Prote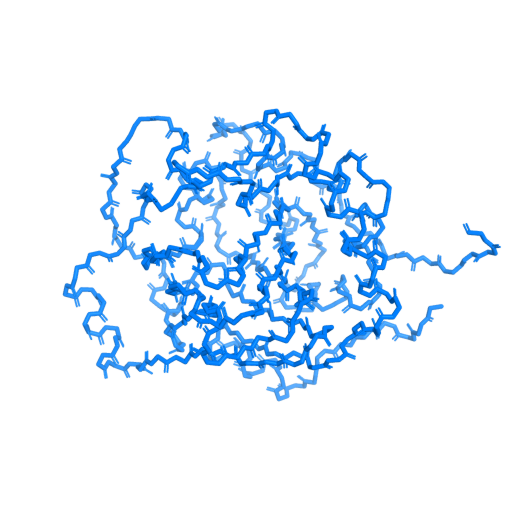in 7E01 (pdb70)

Foldseek 3Di:
DPDQDEDDPVQLVQCVQFQKGKDAQLDDLVRLVVVVVVVVVCLVPQPPQFDWAVGDTFKGFQVLVPDVVNVQVCQASSHQVHLCVNLVAQKDFFMKMKGKAAAQGDAKAFKDFQVVCCCQAAAQPAQSKKKKKAWSFWFDPAAWFKKWFTNQCVVPADDFAADDDACPQCPYVVHGTHDDPPVVVVSCVVGNMDGDTHGHGMIMMGTSGIIIIIHHHNGNGMTMIIMTMMHHLVRQGDRVSHRDDCRGGNDPSPGHHHDDDDPD

Secondary structure (DSSP, 8-state):
--S-----HHHHHHHHHHSEEEESSSS-HHHHHHHHHHHHHHHHH-GGGEEE---SEEEEE-GGGT-HHHHHHTT-TTTHHHHHHHHTS-EEEEEEEEE---TT----EEEE-HHHHHHHHH---S--EEEEEEESS-B-TTB---EE-TTTTTT-S---EE--SSSGGGSSSS-SEE--HHHHHHHHHHH--B---B-TT-EEEEETT--EEE--B-SSS---EEEEEEEESTT---GGG--S-TTTS----PPP--------

Organism: NCBI:txid1366593

Sequence (264 aa):
MEPHDTLSPAQVDEYRKNGFLVQEHVFDEEEIELLRRAEAAQEFASGGERVTVETGIVRGVHGCHLYSEVFGRLVRSPRLLPIARQLLRDDVYVHQFKINAKRAFKGEVWEWHQDDYTFWHHEDGMPAPRALSAAIFLDEVTEFNGPLTFVPGGHGSGMIDADVKGEGWANTLTASLKYSLDVETMRGLIERNGMVAPKGPRGSVLWFDANIPHSSVPNISPFDRGLVLITYNSVENKTDVTRGTRPEWLAARDFTPLTALQATSF

Solvent-accessible surface area: 11818 Å² total

Nearest PDB structures (foldseek):
  7e01-assembly1_A-2  TM=1.004E+00  e=7.621E-62  uncultured bacterium esnapd13
  8h81-assembly1_A  TM=1.002E+00  e=2.077E-60  uncultured bacterium esnapd13
  7e08-assembly1_A-2  TM=1.002E+00  e=3.575E-58  uncultured bacterium esnapd13
  8h7y-assembly1_A  TM=9.998E-01  e=2.955E-58  uncultured bacterium esnapd13
  7e09-assembly1_A-2  TM=1.001E+00  e=3.524E-57  uncultured bacterium esnapd13

Structure (mmCIF, N/CA/C/O backbone):
data_7E01
#
_entry.id   7E01
#
_cell.length_a   75.367
_cell.length_b   75.367
_cell.length_c   144.753
_cell.angle_alpha   90.000
_cell.angle_beta   90.000
_cell.angle_gamma   90.000
#
_symmetry.space_group_name_H-M   'P 41 2 2'
#
loop_
_entity.id
_entity.type
_entity.pdbx_description
1 polymer 'Phytanoyl-CoA dioxygenase'
2 non-polymer PROLINE
3 non-polymer 'OXYGEN ATOM'
4 water water
#
loop_
_atom_site.group_PDB
_atom_site.id
_atom_site.type_symbol
_atom_site.label_atom_id
_atom_site.label_alt_id
_atom_site.label_comp_id
_atom_site.label_asym_id
_atom_site.label_entity_id
_atom_site.label_seq_id
_atom_site.pdbx_PDB_ins_code
_atom_site.Cartn_x
_atom_site.Cartn_y
_atom_site.Cartn_z
_atom_site.occupancy
_atom_site.B_iso_or_equiv
_atom_site.auth_seq_id
_atom_site.auth_comp_id
_atom_site.auth_asym_id
_atom_site.auth_atom_id
_atom_site.pdbx_PDB_model_num
ATOM 1 N N . MET A 1 1 ? -1.036 -9.499 -3.404 1.00 88.83 1 MET A N 1
ATOM 2 C CA . MET A 1 1 ? -2.415 -9.209 -3.907 1.00 89.82 1 MET A CA 1
ATOM 3 C C . MET A 1 1 ? -3.000 -10.539 -4.404 1.00 97.58 1 MET A C 1
ATOM 4 O O . MET A 1 1 ? -2.285 -11.334 -5.021 1.00 99.76 1 MET A O 1
ATOM 9 N N . GLU A 1 2 ? -4.279 -10.798 -4.094 1.00 103.78 2 GLU A N 1
ATOM 10 C CA . GLU A 1 2 ? -4.978 -12.047 -4.512 1.00 90.74 2 GLU A CA 1
ATOM 11 C C . GLU A 1 2 ? -5.058 -12.130 -6.073 1.00 79.11 2 GLU A C 1
ATOM 12 O O . GLU A 1 2 ? -5.151 -11.047 -6.745 1.00 88.44 2 GLU A O 1
ATOM 18 N N . PRO A 1 3 ? -5.022 -13.378 -6.656 1.00 49.81 3 PRO A N 1
ATOM 19 C CA . PRO A 1 3 ? -5.137 -13.432 -8.106 1.00 41.35 3 PRO A CA 1
ATOM 20 C C . PRO A 1 3 ? -6.304 -12.519 -8.489 1.00 51.57 3 PRO A C 1
ATOM 21 O O . PRO A 1 3 ? -7.370 -12.574 -7.811 1.00 46.91 3 PRO A O 1
ATOM 25 N N . HIS A 1 4 ? -6.070 -11.597 -9.454 1.00 36.90 4 HIS A N 1
ATOM 26 C CA . HIS A 1 4 ? -7.110 -10.660 -9.905 1.00 35.88 4 HIS A CA 1
ATOM 27 C C . HIS A 1 4 ? -8.415 -11.254 -9.893 1.00 30.71 4 HIS A C 1
ATOM 28 O O . HIS A 1 4 ? -8.631 -12.405 -10.324 1.00 32.07 4 HIS A O 1
ATOM 35 N N . ASP A 1 5 ? -9.377 -10.436 -9.379 1.00 37.17 5 ASP A N 1
ATOM 36 C CA . ASP A 1 5 ? -10.776 -10.915 -9.232 1.00 40.69 5 ASP A CA 1
ATOM 37 C C . ASP A 1 5 ? -11.489 -10.888 -10.583 1.00 36.59 5 ASP A C 1
ATOM 38 O O . ASP A 1 5 ? -11.092 -10.012 -11.333 1.00 33.60 5 ASP A O 1
ATOM 43 N N . THR A 1 6 ? -12.391 -11.803 -10.995 1.00 31.08 6 THR A N 1
ATOM 44 C CA . THR A 1 6 ? -13.300 -11.469 -12.120 1.00 27.47 6 THR A CA 1
ATOM 45 C C . THR A 1 6 ? -14.696 -11.950 -11.849 1.00 28.10 6 THR A C 1
ATOM 46 O O . THR A 1 6 ? -14.884 -12.718 -10.877 1.00 36.52 6 THR A O 1
ATOM 50 N N . LEU A 1 7 ? -15.617 -11.508 -12.667 1.00 30.02 7 LEU A N 1
ATOM 51 C CA . LEU A 1 7 ? -17.065 -11.832 -12.455 1.00 29.66 7 LEU A CA 1
ATOM 52 C C . LEU A 1 7 ? -17.304 -13.171 -13.124 1.00 34.92 7 LEU A C 1
ATOM 53 O O . LEU A 1 7 ? -16.705 -13.507 -14.151 1.00 31.00 7 LEU A O 1
ATOM 58 N N . SER A 1 8 ? -18.136 -14.019 -12.498 1.00 33.96 8 SER A N 1
ATOM 59 C CA . SER A 1 8 ? -18.499 -15.232 -13.162 1.00 38.60 8 SER A CA 1
ATOM 60 C C . SER A 1 8 ? -19.324 -14.971 -14.412 1.00 33.61 8 SER A C 1
ATOM 61 O O . SER A 1 8 ? -19.909 -13.904 -14.628 1.00 36.87 8 SER A O 1
ATOM 64 N N . PRO A 1 9 ? -19.454 -15.973 -15.280 1.00 36.80 9 PRO A N 1
ATOM 65 C CA . PRO A 1 9 ? -20.322 -15.715 -16.424 1.00 32.63 9 PRO A CA 1
ATOM 66 C C . PRO A 1 9 ? -21.787 -15.394 -16.066 1.00 32.92 9 PRO A C 1
ATOM 67 O O . PRO A 1 9 ? -22.405 -14.663 -16.775 1.00 32.17 9 PRO A O 1
ATOM 71 N N . ALA A 1 10 ? -22.321 -15.964 -14.979 1.00 41.69 10 ALA A N 1
ATOM 72 C CA . ALA A 1 10 ? -23.705 -15.592 -14.508 1.00 43.45 10 ALA A CA 1
ATOM 73 C C . ALA A 1 10 ? -23.746 -14.134 -14.107 1.00 41.64 10 ALA A C 1
ATOM 74 O O . ALA A 1 10 ? -24.656 -13.392 -14.490 1.00 38.65 10 ALA A O 1
ATOM 76 N N . GLN A 1 11 ? -22.725 -13.730 -13.341 1.00 39.86 11 GLN A N 1
ATOM 77 C CA . GLN A 1 11 ? -22.628 -12.300 -12.914 1.00 37.23 11 GLN A CA 1
ATOM 78 C C . GLN A 1 11 ? -22.563 -11.356 -14.121 1.00 26.62 11 GLN A C 1
ATOM 79 O O . GLN A 1 11 ? -23.177 -10.259 -14.199 1.00 28.52 11 GLN A O 1
ATOM 85 N N . VAL A 1 12 ? -21.744 -11.719 -15.110 1.00 30.90 12 VAL A N 1
ATOM 86 C CA . VAL A 1 12 ? -21.726 -10.885 -16.297 1.00 28.09 12 VAL A CA 1
ATOM 87 C C . VAL A 1 12 ? -23.088 -10.716 -17.004 1.00 28.37 12 VAL A C 1
ATOM 88 O O . VAL A 1 12 ? -23.476 -9.635 -17.471 1.00 29.85 12 VAL A O 1
ATOM 92 N N . ASP A 1 13 ? -23.727 -11.847 -17.203 1.00 36.04 13 ASP A N 1
ATOM 93 C CA . ASP A 1 13 ? -25.032 -11.893 -17.881 1.00 38.37 13 ASP A CA 1
ATOM 94 C C . ASP A 1 13 ? -26.008 -11.051 -17.085 1.00 30.73 13 ASP A C 1
ATOM 95 O O . ASP A 1 13 ? -26.630 -10.164 -17.629 1.00 33.92 13 ASP A O 1
ATOM 100 N N . GLU A 1 14 ? -25.997 -11.258 -15.769 1.00 34.99 14 GLU A N 1
ATOM 101 C CA . GLU A 1 14 ? -26.835 -10.425 -14.914 1.00 33.90 14 GLU A CA 1
ATOM 102 C C . GLU A 1 14 ? -26.545 -8.988 -15.065 1.00 34.98 14 GLU A C 1
ATOM 103 O O . GLU A 1 14 ? -27.444 -8.192 -15.270 1.00 33.43 14 GLU A O 1
ATOM 109 N N . TYR A 1 15 ? -25.220 -8.575 -15.007 1.00 28.03 15 TYR A N 1
ATOM 110 C CA . TYR A 1 15 ? -24.940 -7.216 -15.271 1.00 25.23 15 TYR A CA 1
ATOM 111 C C . TYR A 1 15 ? -25.414 -6.693 -16.584 1.00 27.69 15 TYR A C 1
ATOM 112 O O . TYR A 1 15 ? -25.805 -5.532 -16.753 1.00 28.71 15 TYR A O 1
ATOM 121 N N . ARG A 1 16 ? -25.211 -7.496 -17.655 1.00 34.17 16 ARG A N 1
ATOM 122 C CA . ARG A 1 16 ? -25.582 -6.949 -18.960 1.00 29.22 16 ARG A CA 1
ATOM 123 C C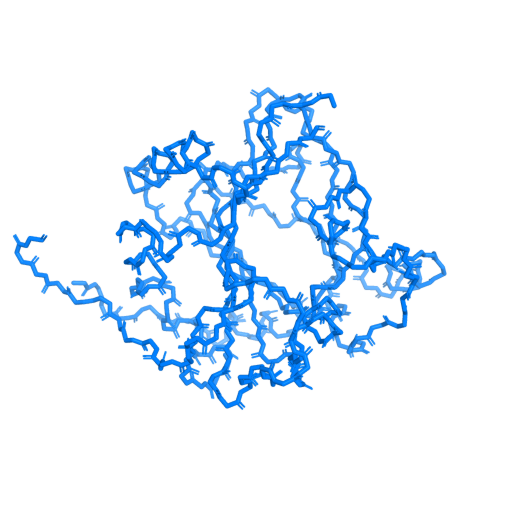 . ARG A 1 16 ? -27.150 -6.846 -19.188 1.00 26.43 16 ARG A C 1
ATOM 124 O O . ARG A 1 16 ? -27.609 -5.852 -19.759 1.00 30.68 16 ARG A O 1
ATOM 132 N N . LYS A 1 17 ? -27.808 -7.846 -18.678 1.00 31.63 17 LYS A N 1
ATOM 133 C CA . LYS A 1 17 ? -29.345 -7.923 -18.718 1.00 35.54 17 LYS A CA 1
ATOM 134 C C . LYS A 1 17 ? -29.917 -6.796 -17.897 1.00 32.16 17 LYS A C 1
ATOM 135 O O . LYS A 1 17 ? -30.521 -5.851 -18.431 1.00 36.46 17 LYS A O 1
ATOM 141 N N . ASN A 1 18 ? -29.538 -6.762 -16.620 1.00 28.83 18 ASN A N 1
ATOM 142 C CA . ASN A 1 18 ? -30.072 -5.693 -15.726 1.00 31.69 18 ASN A CA 1
ATOM 143 C C . ASN A 1 18 ? -29.502 -4.364 -15.794 1.00 30.99 18 ASN A C 1
ATOM 144 O O . ASN A 1 18 ? -30.171 -3.403 -15.523 1.00 29.91 18 ASN A O 1
ATOM 149 N N . GLY A 1 19 ? -28.148 -4.246 -16.023 1.00 26.29 19 GLY A N 1
ATOM 150 C CA . GLY A 1 19 ? -27.544 -2.952 -16.061 1.00 25.93 19 GLY A CA 1
ATOM 151 C C . GLY A 1 19 ? -26.767 -2.609 -14.708 1.00 20.25 19 GLY A C 1
ATOM 152 O O . GLY A 1 19 ? -26.303 -1.464 -14.621 1.00 24.24 19 GLY A O 1
ATOM 153 N N . PHE A 1 20 ? -26.772 -3.538 -13.769 1.00 27.92 20 PHE A N 1
ATOM 154 C CA . PHE A 1 20 ? -26.202 -3.389 -12.418 1.00 24.82 20 PHE A CA 1
ATOM 155 C C . PHE A 1 20 ? -26.001 -4.677 -11.774 1.00 27.23 20 PHE A C 1
ATOM 156 O O . PHE A 1 20 ? -26.581 -5.751 -12.149 1.00 25.23 20 PHE A O 1
ATOM 164 N N . LEU A 1 21 ? -25.092 -4.750 -10.796 1.00 19.64 21 LEU A N 1
ATOM 165 C CA . LEU A 1 21 ? -24.824 -5.959 -10.180 1.00 25.67 21 LEU A CA 1
ATOM 166 C C . LEU A 1 21 ? -24.162 -5.570 -8.854 1.00 27.99 21 LEU A C 1
ATOM 167 O O . LEU A 1 21 ? -23.320 -4.713 -8.871 1.00 27.49 21 LEU A O 1
ATOM 172 N N . VAL A 1 22 ? -24.520 -6.253 -7.789 1.00 24.95 22 VAL A N 1
ATOM 173 C CA . VAL A 1 22 ? -23.827 -6.141 -6.512 1.00 24.09 22 VAL A CA 1
ATOM 174 C C . VAL A 1 22 ? -22.960 -7.228 -6.209 1.00 25.37 22 VAL A C 1
ATOM 175 O O . VAL A 1 22 ? -23.297 -8.450 -6.293 1.00 26.12 22 VAL A O 1
ATOM 179 N N . GLN A 1 23 ? -21.682 -6.912 -5.812 1.00 24.55 23 GLN A N 1
ATOM 180 C CA . GLN A 1 23 ? -20.831 -7.860 -5.154 1.00 25.93 23 GLN A CA 1
ATOM 181 C C . GLN A 1 23 ? -20.765 -7.554 -3.705 1.00 25.99 23 GLN A C 1
ATOM 182 O O . GLN A 1 23 ? -20.376 -6.462 -3.364 1.00 22.75 23 GLN A O 1
ATOM 188 N N . GLU A 1 24 ? -21.149 -8.473 -2.826 1.00 26.66 24 GLU A N 1
ATOM 189 C CA . GLU A 1 24 ? -21.113 -8.218 -1.397 1.00 27.28 24 GLU A CA 1
ATOM 190 C C . GLU A 1 24 ? -19.716 -8.390 -0.817 1.00 22.88 24 GLU A C 1
ATOM 191 O O . GLU A 1 24 ? -18.985 -9.241 -1.282 1.00 29.66 24 GLU A O 1
ATOM 197 N N . HIS A 1 25 ? -19.421 -7.564 0.157 1.00 27.18 25 HIS A N 1
ATOM 198 C CA . HIS A 1 25 ? -18.276 -7.762 1.067 1.00 27.87 25 HIS A CA 1
ATOM 199 C C . HIS A 1 25 ? -16.913 -7.830 0.301 1.00 27.07 25 HIS A C 1
ATOM 200 O O . HIS A 1 25 ? -16.080 -8.686 0.576 1.00 27.84 25 HIS A O 1
ATOM 207 N N . VAL A 1 26 ? -16.780 -6.985 -0.706 1.00 24.10 26 VAL A N 1
ATOM 208 C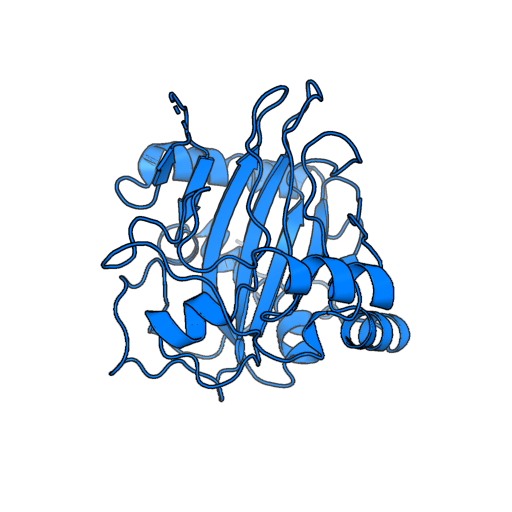 CA . VAL A 1 26 ? -15.512 -6.831 -1.444 1.00 20.99 26 VAL A CA 1
ATOM 209 C C . VAL A 1 26 ? -14.409 -6.297 -0.519 1.00 20.30 26 VAL A C 1
ATOM 210 O O . VAL A 1 26 ? -13.244 -6.851 -0.574 1.00 22.98 26 VAL A O 1
ATOM 214 N N . PHE A 1 27 ? -14.710 -5.273 0.253 1.00 18.84 27 PHE A N 1
ATOM 215 C CA . PHE A 1 27 ? -13.790 -4.650 1.175 1.00 19.00 27 PHE A CA 1
ATOM 216 C C . PHE A 1 27 ? -14.218 -5.017 2.562 1.00 23.97 27 PHE A C 1
ATOM 217 O O . PHE A 1 27 ? -15.449 -5.052 2.914 1.00 21.34 27 PHE A O 1
ATOM 225 N N . ASP A 1 28 ? -13.225 -5.179 3.452 1.00 21.94 28 ASP A N 1
ATOM 226 C CA . ASP A 1 28 ? -13.549 -5.452 4.884 1.00 22.54 28 ASP A CA 1
ATOM 227 C C . ASP A 1 28 ? -13.710 -4.244 5.695 1.00 22.91 28 ASP A C 1
ATOM 228 O O . ASP A 1 28 ? -13.606 -3.136 5.251 1.00 21.40 28 ASP A O 1
ATOM 233 N N . GLU A 1 29 ? -14.073 -4.406 6.991 1.00 21.70 29 GLU A N 1
ATOM 234 C CA . GLU A 1 29 ? -14.343 -3.267 7.780 1.00 22.33 29 GLU A CA 1
ATOM 235 C C . GLU A 1 29 ? -13.273 -2.326 7.970 1.00 21.20 29 GLU A C 1
ATOM 236 O O . GLU A 1 29 ? -13.485 -1.123 8.006 1.00 20.86 29 GLU A O 1
ATOM 242 N N . GLU A 1 30 ? -12.028 -2.909 8.151 1.00 21.29 30 GLU A N 1
ATOM 243 C CA . GLU A 1 30 ? -10.880 -2.081 8.346 1.00 21.07 30 GLU A CA 1
ATOM 244 C C . GLU A 1 30 ? -10.517 -1.249 7.067 1.00 18.23 30 GLU A C 1
ATOM 245 O O . GLU A 1 30 ? -10.236 -0.113 7.155 1.00 21.56 30 GLU A O 1
ATOM 251 N N . GLU A 1 31 ? -10.681 -1.905 5.942 1.00 19.61 31 GLU A N 1
ATOM 252 C CA . GLU A 1 31 ? -10.517 -1.227 4.655 1.00 20.55 31 GLU A CA 1
ATOM 253 C C . GLU A 1 31 ? -11.454 -0.112 4.441 1.00 17.74 31 GLU A C 1
ATOM 254 O O . GLU A 1 31 ? -11.112 0.995 4.057 1.00 20.15 31 GLU A O 1
ATOM 260 N N . ILE A 1 32 ? -12.740 -0.353 4.789 1.00 20.14 32 ILE A N 1
ATOM 261 C CA . ILE A 1 32 ? -13.720 0.686 4.712 1.00 18.74 32 ILE A CA 1
ATOM 262 C C . ILE A 1 32 ? -13.516 1.836 5.575 1.00 18.02 32 ILE A C 1
ATOM 263 O O . ILE A 1 32 ? -13.668 2.967 5.174 1.00 19.17 32 ILE A O 1
ATOM 268 N N . GLU A 1 33 ? -13.020 1.554 6.811 1.00 19.68 33 GLU A N 1
ATOM 269 C CA . GLU A 1 33 ? -12.667 2.612 7.685 1.00 23.81 33 GLU A CA 1
ATOM 270 C C . GLU A 1 33 ? -11.564 3.497 7.151 1.00 22.50 33 GLU A C 1
ATOM 271 O O 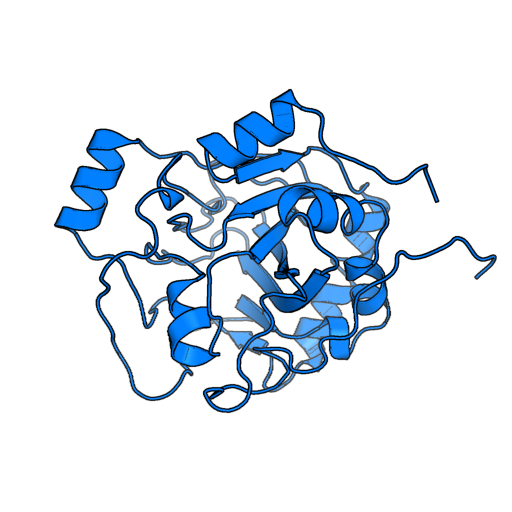. GLU A 1 33 ? -11.642 4.701 7.240 1.00 20.61 33 GLU A O 1
ATOM 277 N N . LEU A 1 34 ? -10.540 2.877 6.560 1.00 22.01 34 LEU A N 1
ATOM 278 C CA . LEU A 1 34 ? -9.525 3.676 5.898 1.00 20.21 34 LEU A CA 1
ATOM 279 C C . LEU A 1 34 ? -10.089 4.566 4.842 1.00 19.27 34 LEU A C 1
ATOM 280 O O . LEU A 1 34 ? -9.699 5.784 4.717 1.00 21.24 34 LEU A O 1
ATOM 285 N N . LEU A 1 35 ? -11.000 4.057 4.019 1.00 18.45 35 LEU A N 1
ATOM 286 C CA . LEU A 1 35 ? -11.669 4.864 2.982 1.00 18.50 35 LEU A CA 1
ATOM 287 C C . LEU A 1 35 ? -12.563 5.987 3.532 1.00 17.82 35 LEU A C 1
ATOM 288 O O . LEU A 1 35 ? -12.560 7.106 3.024 1.00 21.16 35 LEU A O 1
ATOM 293 N N A ARG A 1 36 ? -13.331 5.679 4.588 0.50 22.09 36 ARG A N 1
ATOM 294 N N B ARG A 1 36 ? -13.296 5.617 4.593 0.50 21.03 36 ARG A N 1
ATOM 295 C CA A ARG A 1 36 ? -14.128 6.755 5.215 0.50 23.67 36 ARG A CA 1
ATOM 296 C CA B ARG A 1 36 ? -14.091 6.592 5.325 0.50 22.11 36 ARG A CA 1
ATOM 297 C C A ARG A 1 36 ? -13.260 7.860 5.813 0.50 24.58 36 ARG A C 1
ATOM 298 C C B ARG A 1 36 ? -13.283 7.779 5.804 0.50 23.33 36 ARG A C 1
ATOM 299 O O A ARG A 1 36 ? -13.536 9.048 5.661 0.50 22.40 36 ARG A O 1
ATOM 300 O O B ARG A 1 36 ? -13.642 8.927 5.574 0.50 22.42 36 ARG A O 1
ATOM 315 N N . ALA A 1 37 ? -12.175 7.489 6.498 1.00 24.28 37 ALA A N 1
ATOM 316 C CA . ALA A 1 37 ? -11.261 8.536 6.961 1.00 23.29 37 ALA A CA 1
ATOM 317 C C . ALA A 1 37 ? -10.734 9.401 5.905 1.00 24.57 37 ALA A C 1
ATOM 318 O O . ALA A 1 37 ? -10.686 10.602 6.040 1.00 27.20 37 ALA A O 1
ATOM 320 N N . GLU A 1 38 ? -10.280 8.817 4.761 1.00 23.15 38 GLU A N 1
ATOM 321 C CA . GLU A 1 38 ? -9.873 9.602 3.681 1.00 22.36 38 GLU A CA 1
ATOM 322 C C . GLU A 1 38 ? -10.914 10.461 3.032 1.00 22.06 38 GLU A C 1
ATOM 323 O O . GLU A 1 38 ? -10.609 11.602 2.613 1.00 25.62 38 GLU A O 1
ATOM 329 N N . ALA A 1 39 ? -12.143 9.927 2.912 1.00 20.99 39 ALA A N 1
ATOM 330 C CA . ALA A 1 39 ? -13.330 10.681 2.402 1.00 21.92 39 ALA A CA 1
ATOM 331 C C . ALA A 1 39 ? -13.575 11.934 3.276 1.00 26.17 39 ALA A C 1
ATOM 332 O O . ALA A 1 39 ? -13.681 13.057 2.742 1.00 30.04 39 ALA A O 1
ATOM 334 N N . ALA A 1 40 ? -13.405 11.717 4.586 1.00 27.30 40 ALA A N 1
ATOM 335 C CA . ALA A 1 40 ? -13.605 12.843 5.516 1.00 32.38 40 ALA A CA 1
ATOM 336 C C . ALA A 1 40 ? -12.535 13.880 5.317 1.00 32.98 40 ALA A C 1
ATOM 337 O O . ALA A 1 40 ? -12.831 15.035 5.251 1.00 32.94 40 ALA A O 1
ATOM 339 N N . GLN A 1 41 ? -11.289 13.466 5.116 1.00 35.09 41 GLN A N 1
ATOM 340 C CA . GLN A 1 41 ? -10.242 14.426 4.742 1.00 35.59 41 GLN A CA 1
ATOM 341 C C . GLN A 1 41 ? -10.447 15.142 3.466 1.00 37.89 41 GLN A C 1
ATOM 342 O O . GLN A 1 41 ? -10.166 16.345 3.372 1.00 38.20 41 GLN A O 1
ATOM 348 N N . GLU A 1 42 ? -10.941 14.436 2.445 1.00 29.86 42 GLU A N 1
ATOM 349 C CA . GLU A 1 42 ? -11.276 15.099 1.199 1.00 33.23 42 GLU A CA 1
ATOM 350 C C . GLU A 1 42 ? -12.421 16.074 1.332 1.00 33.95 42 GLU A C 1
ATOM 351 O O . GLU A 1 42 ? -12.432 17.095 0.632 1.00 35.27 42 GLU A O 1
ATOM 357 N N . PHE A 1 43 ? -13.436 15.716 2.120 1.00 31.96 43 PHE A N 1
ATOM 358 C CA . PHE A 1 43 ? -14.501 16.687 2.342 1.00 33.62 43 PHE A CA 1
ATOM 359 C C . PHE A 1 43 ? -14.012 17.919 3.062 1.00 35.05 43 PHE A C 1
ATOM 360 O O . PHE A 1 43 ? -14.445 19.026 2.715 1.00 42.84 43 PHE A O 1
ATOM 368 N N . ALA A 1 44 ? -13.088 17.752 4.003 1.00 48.53 44 ALA A N 1
ATOM 369 C CA . ALA A 1 44 ? -12.429 18.885 4.708 1.00 46.84 44 ALA A CA 1
ATOM 370 C C . ALA A 1 44 ? -11.579 19.782 3.811 1.00 51.39 44 ALA A C 1
ATOM 371 O O . ALA A 1 44 ? -11.638 21.020 3.928 1.00 53.09 44 ALA A O 1
ATOM 373 N N . SER A 1 45 ? -10.812 19.189 2.908 1.00 43.51 45 SER A N 1
ATOM 374 C CA . SER A 1 45 ? -9.760 19.912 2.172 1.00 43.05 45 SER A CA 1
ATOM 375 C C . SER A 1 45 ? -10.005 20.105 0.670 1.00 44.77 45 SER A C 1
ATOM 376 O O . SER A 1 45 ? -9.150 20.676 0.010 1.00 44.95 45 SER A O 1
ATOM 379 N N . GLY A 1 46 ? -11.136 19.635 0.106 1.00 44.12 46 GLY A N 1
ATOM 380 C CA . GLY A 1 46 ? -11.322 19.643 -1.358 1.00 42.73 46 GLY A CA 1
ATOM 381 C C . GLY A 1 46 ? -11.742 20.977 -1.988 1.00 44.29 46 GLY A C 1
ATOM 382 O O . GLY A 1 46 ? -11.791 21.148 -3.239 1.00 39.55 46 GLY A O 1
ATOM 383 N N . GLY A 1 47 ? -12.064 21.966 -1.137 1.00 44.30 47 GLY A N 1
ATOM 384 C CA . GLY A 1 47 ? -12.274 23.310 -1.701 1.00 38.19 47 GLY A CA 1
ATOM 385 C C . GLY A 1 47 ? -13.374 23.405 -2.703 1.00 34.96 47 GLY A C 1
ATOM 386 O O . GLY A 1 47 ? -14.514 23.048 -2.424 1.00 40.00 47 GLY A O 1
ATOM 387 N N . GLU A 1 48 ? -13.038 23.871 -3.905 1.00 42.59 48 GLU A N 1
ATOM 388 C CA . GLU A 1 48 ? -14.030 23.996 -4.971 1.00 47.41 48 GLU A CA 1
ATOM 389 C C . GLU A 1 48 ? -14.546 22.660 -5.524 1.00 42.50 48 GLU A C 1
ATOM 390 O O . GLU A 1 48 ? -15.538 22.654 -6.244 1.00 40.12 48 GLU A O 1
ATOM 396 N N . ARG A 1 49 ? -13.910 21.536 -5.144 1.00 43.32 49 ARG A N 1
ATOM 397 C CA . ARG A 1 49 ? -14.359 20.203 -5.590 1.00 38.52 49 ARG A CA 1
ATOM 398 C C . ARG A 1 49 ? -15.472 19.632 -4.736 1.00 38.90 49 ARG A C 1
ATOM 399 O O . ARG A 1 49 ? -16.068 18.580 -5.091 1.00 33.37 49 ARG A O 1
ATOM 407 N N . VAL A 1 50 ? -15.819 20.328 -3.629 1.00 36.28 50 VAL A N 1
ATOM 408 C CA . VAL A 1 50 ? -16.863 19.856 -2.696 1.00 42.09 50 VAL A CA 1
ATOM 409 C C . VAL A 1 50 ? -18.236 20.363 -3.179 1.00 44.18 50 VAL A C 1
ATOM 410 O O . VAL A 1 50 ? -18.302 21.317 -3.907 1.00 53.24 50 VAL A O 1
ATOM 414 N N . THR A 1 51 ? -19.331 19.720 -2.793 1.00 49.25 51 THR A N 1
ATOM 415 C CA . THR A 1 51 ? -20.653 20.241 -3.071 1.00 54.62 51 THR A CA 1
ATOM 416 C C . THR A 1 51 ? -21.466 20.097 -1.756 1.00 55.19 51 THR A C 1
ATOM 417 O O . THR A 1 51 ? -21.259 19.170 -0.967 1.00 39.72 51 THR A O 1
ATOM 421 N N . VAL A 1 52 ? -22.363 21.030 -1.486 1.00 56.40 52 VAL A N 1
ATOM 422 C CA . VAL A 1 52 ? -23.036 21.104 -0.163 1.00 64.80 52 VAL A CA 1
ATOM 423 C C . VAL A 1 52 ? -24.533 21.115 -0.421 1.00 65.40 52 VAL A C 1
ATOM 424 O O . VAL A 1 52 ? -24.942 21.842 -1.313 1.00 63.17 52 VAL A O 1
ATOM 428 N N . GLU A 1 53 ? -25.332 20.290 0.281 1.00 66.96 53 GLU A N 1
ATOM 429 C CA . GLU A 1 53 ? -26.808 20.261 0.072 1.00 71.18 53 GLU A CA 1
ATOM 430 C C . GLU A 1 53 ? -27.481 21.424 0.837 1.00 72.04 53 GLU A C 1
ATOM 431 O O . GLU A 1 53 ? -27.803 22.475 0.275 1.00 69.72 53 GLU A O 1
ATOM 433 N N . THR A 1 56 ? -29.015 24.704 2.102 1.00 98.98 56 THR A N 1
ATOM 434 C CA . THR A 1 56 ? -29.154 24.528 3.555 1.00 101.15 56 THR A CA 1
ATOM 435 C C . THR A 1 56 ? -28.379 23.297 4.043 1.00 95.96 56 THR A C 1
ATOM 436 O O . THR A 1 56 ? -28.923 22.491 4.800 1.00 82.18 56 THR A O 1
ATOM 440 N N . GLY A 1 57 ? -27.117 23.140 3.641 1.00 92.29 57 GLY A N 1
ATOM 441 C CA . GLY A 1 57 ? -26.432 21.890 3.968 1.00 92.58 57 GLY A CA 1
ATOM 442 C C . GLY A 1 57 ? -24.945 21.841 4.225 1.00 88.34 57 GLY A C 1
ATOM 443 O O . GLY A 1 57 ? -24.174 22.661 3.725 1.00 79.92 57 GLY A O 1
ATOM 444 N N . ILE A 1 58 ? -24.578 20.844 5.040 1.00 84.64 58 ILE A N 1
ATOM 445 C CA . ILE A 1 58 ? -23.216 20.357 5.187 1.00 79.05 58 ILE A CA 1
ATOM 446 C C . ILE A 1 58 ? -22.849 19.626 3.870 1.00 77.56 58 ILE A C 1
ATOM 447 O O . ILE A 1 58 ? -23.668 19.533 2.917 1.00 56.91 58 ILE A O 1
ATOM 449 N N . VAL A 1 59 ? -21.621 19.115 3.822 1.00 81.98 59 VAL A N 1
ATOM 450 C CA . VAL A 1 59 ? -21.071 18.427 2.620 1.00 71.29 59 VAL A CA 1
ATOM 451 C C . VAL A 1 59 ? -21.908 17.223 2.070 1.00 66.11 59 VAL A C 1
ATOM 452 O O . VAL A 1 59 ? -22.191 16.267 2.789 1.00 85.81 59 VAL A O 1
ATOM 456 N N . ARG A 1 60 ? -22.276 17.280 0.789 1.00 54.02 60 ARG A N 1
ATOM 457 C CA . ARG A 1 60 ? -23.044 16.229 0.109 1.00 63.31 60 ARG A CA 1
ATOM 458 C C . ARG A 1 60 ? -22.092 15.320 -0.787 1.00 56.19 60 ARG A C 1
ATOM 459 O O . ARG A 1 60 ? -22.019 14.055 -0.579 1.00 44.45 60 ARG A O 1
ATOM 467 N N . GLY A 1 61 ? -21.385 16.014 -1.706 1.00 52.23 61 GLY A N 1
ATOM 468 C CA . GLY A 1 61 ? -20.354 15.452 -2.629 1.00 44.76 61 GLY A CA 1
ATOM 469 C C . GLY A 1 61 ? -18.920 16.040 -2.653 1.00 38.73 61 GLY A C 1
ATOM 470 O O . GLY A 1 61 ? -18.690 17.190 -2.318 1.00 37.71 61 GLY A O 1
ATOM 471 N N . VAL A 1 62 ? -17.912 15.226 -3.045 1.00 30.65 62 VAL A N 1
ATOM 472 C CA . VAL A 1 62 ? -16.557 15.768 -3.372 1.00 27.29 62 VAL A CA 1
ATOM 473 C C . VAL A 1 62 ? -16.103 14.973 -4.654 1.00 25.78 62 VAL A C 1
ATOM 474 O O . VAL A 1 62 ? -16.458 13.809 -4.734 1.00 25.27 62 VAL A O 1
ATOM 478 N N . HIS A 1 63 ? -15.438 15.672 -5.550 1.00 27.58 63 HIS A N 1
ATOM 479 C CA . HIS A 1 63 ? -15.058 15.152 -6.890 1.00 27.52 63 HIS A CA 1
ATOM 480 C C . HIS A 1 63 ? -13.572 15.126 -7.165 1.00 28.03 63 HIS A C 1
ATOM 481 O O . HIS A 1 63 ? -12.834 16.042 -6.816 1.00 28.21 63 HIS A O 1
ATOM 488 N N . GLY A 1 64 ? -13.143 14.119 -7.980 1.00 25.51 64 GLY A N 1
ATOM 489 C CA . GLY A 1 64 ? -11.799 14.136 -8.442 1.00 25.35 64 GLY A CA 1
ATOM 490 C C . GLY A 1 64 ? -10.739 13.628 -7.495 1.00 24.52 64 GLY A C 1
ATOM 491 O O . GLY A 1 64 ? -9.553 13.813 -7.769 1.00 25.89 64 GLY A O 1
ATOM 492 N N . CYS A 1 65 ? -11.121 12.995 -6.398 1.00 26.32 65 CYS A N 1
ATOM 493 C CA . CYS A 1 65 ? -10.217 12.704 -5.336 1.00 25.87 65 CYS A CA 1
ATOM 494 C C . CYS A 1 65 ? -8.948 11.843 -5.712 1.00 24.06 65 CYS A C 1
ATOM 495 O O . CYS A 1 65 ? -7.898 11.971 -5.105 1.00 26.17 65 CYS A O 1
ATOM 498 N N . HIS A 1 66 ? -9.130 10.961 -6.692 1.00 22.86 66 HIS A N 1
ATOM 499 C CA . HIS A 1 66 ? -7.996 10.040 -7.119 1.00 22.52 66 HIS A CA 1
ATOM 500 C C . HIS A 1 66 ? -6.857 10.794 -7.719 1.00 26.88 66 HIS A C 1
ATOM 501 O O . HIS A 1 66 ? -5.780 10.234 -7.799 1.00 25.49 66 HIS A O 1
ATOM 508 N N . LEU A 1 67 ? -7.091 12.030 -8.126 1.00 25.91 67 LEU A N 1
ATOM 509 C CA . LEU A 1 67 ? -5.999 12.942 -8.628 1.00 25.73 67 LEU A CA 1
ATOM 510 C C . LEU A 1 67 ? -5.235 13.613 -7.534 1.00 31.62 67 LEU A C 1
ATOM 511 O O . LEU A 1 67 ? -4.150 14.143 -7.803 1.00 38.53 67 LEU A O 1
ATOM 516 N N . TYR A 1 68 ? -5.769 13.666 -6.330 1.00 30.18 68 TYR A N 1
ATOM 517 C CA . TYR A 1 68 ? -5.191 14.381 -5.168 1.00 33.98 68 TYR A CA 1
ATOM 518 C C . TYR A 1 68 ? -4.819 13.532 -3.974 1.00 36.05 68 TYR A C 1
ATOM 519 O O . TYR A 1 68 ? -4.085 13.974 -3.123 1.00 39.05 68 TYR A O 1
ATOM 528 N N . SER A 1 69 ? -5.381 12.354 -3.843 1.00 27.96 69 SER A N 1
ATOM 529 C CA . SER A 1 69 ? -5.212 11.530 -2.713 1.00 24.70 69 SER A CA 1
ATOM 530 C C . SER A 1 69 ? -4.456 10.335 -3.119 1.00 25.26 69 SER A C 1
ATOM 531 O O . SER A 1 69 ? -4.903 9.654 -4.067 1.00 24.76 69 SER A O 1
ATOM 534 N N . GLU A 1 70 ? -3.363 10.008 -2.455 1.00 23.43 70 GLU A N 1
ATOM 535 C CA . GLU A 1 70 ? -2.681 8.805 -2.791 1.00 25.52 70 GLU A CA 1
ATOM 536 C C . GLU A 1 70 ? -3.486 7.542 -2.511 1.00 23.35 70 GLU A C 1
ATOM 537 O O . GLU A 1 70 ? -3.446 6.613 -3.317 1.00 21.72 70 GLU A O 1
ATOM 543 N N . VAL A 1 71 ? -4.216 7.495 -1.399 1.00 21.10 71 VAL A N 1
ATOM 544 C CA . VAL A 1 71 ? -5.103 6.397 -1.096 1.00 21.83 71 VAL A CA 1
ATOM 545 C C . VAL A 1 71 ? -6.108 6.172 -2.261 1.00 18.31 71 VAL A C 1
ATOM 546 O O . VAL A 1 71 ? -6.306 5.000 -2.712 1.00 19.27 71 VAL A O 1
ATOM 550 N N . PHE A 1 72 ? -6.792 7.217 -2.640 1.00 19.27 72 PHE A N 1
ATOM 551 C CA . PHE A 1 72 ? -7.794 7.046 -3.675 1.00 19.52 72 PHE A CA 1
ATOM 552 C C . PHE A 1 72 ? -7.169 6.776 -5.046 1.00 19.21 72 PHE A C 1
ATOM 553 O O . PHE A 1 72 ? -7.740 6.068 -5.847 1.00 19.98 72 PHE A O 1
ATOM 561 N N . GLY A 1 73 ? -5.934 7.302 -5.301 1.00 21.12 73 GLY A N 1
ATOM 562 C CA . GLY A 1 73 ? -5.215 6.956 -6.530 1.00 21.05 73 GLY A CA 1
ATOM 563 C C . GLY A 1 73 ? -4.910 5.477 -6.596 1.00 17.24 73 GLY A C 1
ATOM 564 O O . GLY A 1 73 ? -4.996 4.884 -7.688 1.00 21.15 73 GLY A O 1
ATOM 565 N N . ARG A 1 74 ? -4.530 4.872 -5.491 1.00 17.33 74 ARG A N 1
ATOM 566 C CA . ARG A 1 74 ? -4.362 3.430 -5.370 1.00 18.03 74 ARG A CA 1
ATOM 567 C C . ARG A 1 74 ? -5.652 2.668 -5.524 1.00 17.33 74 ARG A C 1
ATOM 568 O O . ARG A 1 74 ? -5.724 1.581 -6.132 1.00 16.60 74 ARG A O 1
ATOM 576 N N . LEU A 1 75 ? -6.700 3.155 -4.845 1.00 17.93 75 LEU A N 1
ATOM 577 C CA . LEU A 1 75 ? -7.981 2.466 -4.867 1.00 16.66 75 LEU A CA 1
ATOM 578 C C . LEU A 1 75 ? -8.446 2.197 -6.294 1.00 13.10 75 LEU A C 1
ATOM 579 O O . LEU A 1 75 ? -8.880 1.068 -6.589 1.00 15.60 75 LEU A O 1
ATOM 584 N N . VAL A 1 76 ? -8.332 3.142 -7.192 1.00 15.50 76 VAL A N 1
ATOM 585 C CA . VAL A 1 76 ? -8.900 2.938 -8.553 1.00 15.24 76 VAL A CA 1
ATOM 586 C C . VAL A 1 76 ? -8.130 1.822 -9.304 1.00 16.34 76 VAL A C 1
ATOM 587 O O . VAL A 1 76 ? -8.634 1.349 -10.283 1.00 17.04 76 VAL A O 1
ATOM 591 N N . ARG A 1 77 ? -6.889 1.558 -8.856 1.00 16.24 77 ARG A N 1
ATOM 592 C CA . ARG A 1 77 ? -6.025 0.490 -9.415 1.00 16.49 77 ARG A CA 1
ATOM 593 C C . ARG A 1 77 ? -6.128 -0.832 -8.681 1.00 15.76 77 ARG A C 1
ATOM 594 O O . ARG A 1 77 ? -5.421 -1.810 -8.846 1.00 17.98 77 ARG A O 1
ATOM 602 N N . SER A 1 78 ? -7.094 -0.903 -7.696 1.00 14.43 78 SER A N 1
ATOM 603 C CA . SER A 1 78 ? -7.136 -2.056 -6.858 1.00 15.34 78 SER A CA 1
ATOM 604 C C . SER A 1 78 ? -7.398 -3.362 -7.639 1.00 14.09 78 SER A C 1
ATOM 605 O O . SER A 1 78 ? -8.238 -3.367 -8.542 1.00 15.70 78 SER A O 1
ATOM 608 N N . PRO A 1 79 ? -6.801 -4.474 -7.266 1.00 15.76 79 PRO A N 1
ATOM 609 C CA . PRO A 1 79 ? -7.121 -5.790 -7.919 1.00 16.65 79 PRO A CA 1
ATOM 610 C C . PRO A 1 79 ? -8.572 -6.260 -7.712 1.00 17.53 79 PRO A C 1
ATOM 611 O O . PRO A 1 79 ? -8.961 -7.198 -8.385 1.00 19.92 79 PRO A O 1
ATOM 615 N N . ARG A 1 80 ? -9.256 -5.638 -6.738 1.00 15.97 80 ARG A N 1
ATOM 616 C CA . ARG A 1 80 ? -10.729 -5.897 -6.488 1.00 19.88 80 ARG A CA 1
ATOM 617 C C . ARG A 1 80 ? -11.540 -5.205 -7.493 1.00 19.95 80 ARG A C 1
ATOM 618 O O . ARG A 1 80 ? -12.763 -5.581 -7.665 1.00 20.36 80 ARG A O 1
ATOM 626 N N . LEU A 1 81 ? -11.044 -4.167 -8.156 1.00 15.59 81 LEU A N 1
ATOM 627 C CA . LEU A 1 81 ? -11.912 -3.281 -9.031 1.00 14.86 81 LEU A CA 1
ATOM 628 C C . LEU A 1 81 ? -11.460 -3.289 -10.474 1.00 15.85 81 LEU A C 1
ATOM 629 O O . LEU A 1 81 ? -12.189 -3.511 -11.414 1.00 15.31 81 LEU A O 1
ATOM 634 N N . LEU A 1 82 ? -10.165 -2.927 -10.688 1.00 13.66 82 LEU A N 1
ATOM 635 C CA . LEU A 1 82 ? -9.711 -2.705 -12.037 1.00 15.60 82 LEU A CA 1
ATOM 636 C C . LEU A 1 82 ? -9.933 -3.916 -12.973 1.00 15.06 82 LEU A C 1
ATOM 637 O O . LEU A 1 82 ? -10.372 -3.718 -14.150 1.00 16.56 82 LEU A O 1
ATOM 642 N N . PRO A 1 83 ? -9.717 -5.162 -12.542 1.00 16.09 83 PRO A N 1
ATOM 643 C CA . PRO A 1 83 ? -9.902 -6.249 -13.483 1.00 17.13 83 PRO A CA 1
ATOM 644 C C . PRO A 1 83 ? -11.314 -6.457 -13.927 1.00 16.87 83 PRO A C 1
ATOM 645 O O . PRO A 1 83 ? -11.595 -6.880 -15.050 1.00 17.83 83 PRO A O 1
ATOM 649 N N . ILE A 1 84 ? -12.218 -6.158 -13.005 1.00 17.02 84 ILE A N 1
ATOM 650 C CA . ILE A 1 84 ? -13.663 -6.227 -13.381 1.00 16.60 84 ILE A CA 1
ATOM 651 C C . ILE A 1 84 ? -14.074 -5.140 -14.305 1.00 16.64 84 ILE A C 1
ATOM 652 O O . ILE A 1 84 ? -14.833 -5.388 -15.273 1.00 18.42 84 ILE A O 1
ATOM 657 N N . ALA A 1 85 ? -13.565 -3.905 -14.110 1.00 14.97 85 ALA A N 1
ATOM 658 C CA . ALA A 1 85 ? -13.784 -2.874 -15.036 1.00 15.99 85 ALA A CA 1
ATOM 659 C C . ALA A 1 85 ? -13.312 -3.257 -16.490 1.00 16.41 85 ALA A C 1
ATOM 660 O O . ALA A 1 85 ? -13.997 -3.047 -17.466 1.00 16.08 85 ALA A O 1
ATOM 662 N N . ARG A 1 86 ? -12.066 -3.777 -16.552 1.00 16.09 86 ARG A N 1
ATOM 663 C CA . ARG A 1 86 ? -11.525 -4.238 -17.801 1.00 15.85 86 ARG A CA 1
ATOM 664 C C . ARG A 1 86 ? -12.400 -5.378 -18.453 1.00 17.53 86 ARG A C 1
ATOM 665 O O . ARG A 1 86 ? -12.649 -5.329 -19.670 1.00 18.69 86 ARG A O 1
ATOM 673 N N . GLN A 1 87 ? -12.927 -6.227 -17.589 1.00 18.76 87 GLN A N 1
ATOM 674 C CA . GLN A 1 87 ? -13.741 -7.382 -18.042 1.00 20.21 87 GLN A CA 1
ATOM 675 C C . GLN A 1 87 ? -15.079 -6.829 -18.632 1.00 23.30 87 GLN A C 1
ATOM 676 O O . GLN A 1 87 ? -15.481 -7.249 -19.794 1.00 21.00 87 GLN A O 1
ATOM 682 N N . LEU A 1 88 ? -15.705 -5.895 -17.927 1.00 19.33 88 LEU A N 1
ATOM 683 C CA . LEU A 1 88 ? -17.000 -5.450 -18.349 1.00 21.74 88 LEU A CA 1
ATOM 684 C C . LEU A 1 88 ? -16.950 -4.509 -19.515 1.00 23.00 88 LEU A C 1
ATOM 685 O O . LEU A 1 88 ? -17.805 -4.656 -20.459 1.00 22.43 88 LEU A O 1
ATOM 690 N N . LEU A 1 89 ? -15.889 -3.702 -19.654 1.00 19.80 89 LEU A N 1
ATOM 691 C CA . LEU A 1 89 ? -15.710 -2.772 -20.735 1.00 20.09 89 LEU A CA 1
ATOM 692 C C . LEU A 1 89 ? -14.923 -3.364 -21.948 1.00 17.36 89 LEU A C 1
ATOM 693 O O . LEU A 1 89 ? -14.905 -2.740 -22.991 1.00 21.13 89 LEU A O 1
ATOM 698 N N . ARG A 1 90 ? -14.393 -4.550 -21.731 1.00 19.10 90 ARG A N 1
ATOM 699 C CA . ARG A 1 90 ? -13.675 -5.313 -22.730 1.00 19.97 90 ARG A CA 1
ATOM 700 C C . ARG A 1 90 ? -12.586 -4.459 -23.351 1.00 19.13 90 ARG A C 1
ATOM 701 O O . ARG A 1 90 ? -12.376 -4.393 -24.560 1.00 19.36 90 ARG A O 1
ATOM 709 N N . ASP A 1 91 ? -11.820 -3.776 -22.493 1.00 17.89 91 ASP A N 1
ATOM 710 C CA . ASP A 1 91 ? -10.793 -2.848 -22.891 1.00 16.77 91 ASP A CA 1
ATOM 711 C C . ASP A 1 91 ? -9.855 -2.565 -21.700 1.00 15.97 91 ASP A C 1
ATOM 712 O O . ASP A 1 91 ? -10.178 -2.857 -20.564 1.00 15.58 91 ASP A O 1
ATOM 717 N N . ASP A 1 92 ? -8.691 -1.996 -21.951 1.00 13.84 92 ASP A N 1
ATOM 718 C CA . ASP A 1 92 ? -8.014 -1.204 -20.927 1.00 14.04 92 ASP A CA 1
ATOM 719 C C . ASP A 1 92 ? -8.920 -0.019 -20.545 1.00 15.21 92 ASP A C 1
ATOM 720 O O . ASP A 1 92 ? -9.754 0.419 -21.396 1.00 15.82 92 ASP A O 1
ATOM 725 N N . VAL A 1 93 ? -8.747 0.479 -19.323 1.00 15.70 93 VAL A N 1
ATOM 726 C CA . VAL A 1 93 ? -9.674 1.500 -18.785 1.00 16.19 93 VAL A CA 1
ATOM 727 C C . VAL A 1 93 ? -8.897 2.540 -18.120 1.00 16.62 93 VAL A C 1
ATOM 728 O O . VAL A 1 93 ? -7.711 2.370 -17.712 1.00 15.76 93 VAL A O 1
ATOM 732 N N . TYR A 1 94 ? -9.546 3.692 -17.888 1.00 17.27 94 TYR A N 1
ATOM 733 C CA . TYR A 1 94 ? -9.065 4.768 -17.104 1.00 16.18 94 TYR A CA 1
ATOM 734 C C . TYR A 1 94 ? -10.276 5.342 -16.311 1.00 15.27 94 TYR A C 1
ATOM 735 O O . TYR A 1 94 ? -11.390 5.009 -16.610 1.00 16.19 94 TYR A O 1
ATOM 744 N N . VAL A 1 95 ? -9.945 6.227 -15.376 1.00 16.64 95 VAL A N 1
ATOM 745 C CA . VAL A 1 95 ? -10.993 6.902 -14.585 1.00 15.75 95 VAL A CA 1
ATOM 746 C C . VAL A 1 95 ? -11.443 8.213 -15.259 1.00 16.54 95 VAL A C 1
ATOM 747 O O . VAL A 1 95 ? -10.721 9.122 -15.407 1.00 21.08 95 VAL A O 1
ATOM 751 N N . HIS A 1 96 ? -12.737 8.222 -15.677 1.00 17.83 96 HIS A N 1
ATOM 752 C CA . HIS A 1 96 ? -13.371 9.460 -16.190 1.00 18.95 96 HIS A CA 1
ATOM 753 C C . HIS A 1 96 ? -13.697 10.426 -15.105 1.00 19.05 96 HIS A C 1
ATOM 754 O O . HIS A 1 96 ? -13.431 11.592 -15.219 1.00 21.64 96 HIS A O 1
ATOM 761 N N . GLN A 1 97 ? -14.228 9.884 -14.035 1.00 21.25 97 GLN A N 1
ATOM 762 C CA . GLN A 1 97 ? -14.819 10.643 -12.908 1.00 22.07 97 GLN A CA 1
ATOM 763 C C . GLN A 1 97 ? -14.778 9.869 -11.611 1.00 20.58 97 GLN A C 1
ATOM 764 O O . GLN A 1 97 ? -14.954 8.645 -11.630 1.00 19.93 97 GLN A O 1
ATOM 770 N N . PHE A 1 98 ? -14.516 10.566 -10.514 1.00 20.95 98 PHE A N 1
ATOM 771 C CA . PHE A 1 98 ? -14.479 9.976 -9.175 1.00 16.52 98 PHE A CA 1
ATOM 772 C C . PHE A 1 98 ? -15.331 10.918 -8.272 1.00 20.59 98 PHE A C 1
ATOM 773 O O . PHE A 1 98 ? -15.085 12.098 -8.352 1.00 21.25 98 PHE A O 1
ATOM 781 N N . LYS A 1 99 ? -16.276 10.383 -7.559 1.00 22.11 99 LYS A N 1
ATOM 782 C CA . LYS A 1 99 ? -16.966 11.327 -6.587 1.00 23.32 99 LYS A CA 1
ATOM 783 C C . LYS A 1 99 ? -17.297 10.548 -5.358 1.00 23.85 99 LYS A C 1
ATOM 784 O O . LYS A 1 99 ? -17.533 9.328 -5.397 1.00 23.66 99 LYS A O 1
ATOM 790 N N . ILE A 1 100 ? -17.444 11.281 -4.276 1.00 24.64 100 ILE A N 1
ATOM 791 C CA . ILE A 1 100 ? -17.989 10.700 -3.043 1.00 23.41 100 ILE A CA 1
ATOM 792 C C . ILE A 1 100 ? -19.321 11.377 -2.658 1.00 25.75 100 ILE A C 1
ATOM 793 O O . ILE A 1 100 ? -19.316 12.576 -2.673 1.00 27.49 100 ILE A O 1
ATOM 798 N N . ASN A 1 101 ? -20.362 10.583 -2.574 1.00 28.88 101 ASN A N 1
ATOM 799 C CA . ASN A 1 101 ? -21.796 11.085 -2.314 1.00 31.25 101 ASN A CA 1
ATOM 800 C C . ASN A 1 101 ? -22.218 10.539 -0.970 1.00 32.19 101 ASN A C 1
ATOM 801 O O . ASN A 1 101 ? -22.475 9.344 -0.860 1.00 33.29 101 ASN A O 1
ATOM 806 N N . ALA A 1 102 ? -22.291 11.386 0.074 1.00 38.05 102 ALA A N 1
ATOM 807 C CA . ALA A 1 102 ? -22.847 10.961 1.417 1.00 41.77 102 ALA A CA 1
ATOM 808 C C . ALA A 1 102 ? -24.358 11.256 1.544 1.00 40.23 102 ALA A C 1
ATOM 809 O O . ALA A 1 102 ? -24.823 12.208 0.980 1.00 42.55 102 ALA A O 1
ATOM 811 N N . LYS A 1 103 ? -25.117 10.457 2.273 1.00 43.88 103 LYS A N 1
ATOM 812 C CA . LYS A 1 103 ? -26.486 10.849 2.719 1.00 34.90 103 LYS A CA 1
ATOM 813 C C . LYS A 1 103 ? -26.519 10.572 4.106 1.00 38.96 103 LYS A C 1
ATOM 814 O O . LYS A 1 103 ? -26.594 9.409 4.456 1.00 38.78 103 LYS A O 1
ATOM 820 N N . ARG A 1 104 ? -26.394 11.618 4.948 1.00 43.71 104 ARG A N 1
ATOM 821 C CA . ARG A 1 104 ? -26.355 11.402 6.395 1.00 43.11 104 ARG A CA 1
ATOM 822 C C . ARG A 1 104 ? -27.728 10.931 6.906 1.00 47.79 104 ARG A C 1
ATOM 823 O O . ARG A 1 104 ? -28.758 11.193 6.240 1.00 44.49 104 ARG A O 1
ATOM 831 N N . ALA A 1 105 ? -27.705 10.269 8.068 1.00 43.57 105 ALA A N 1
ATOM 832 C CA . ALA A 1 105 ? -28.890 9.791 8.807 1.00 47.35 105 ALA A CA 1
ATOM 833 C C . ALA A 1 105 ? -29.957 10.891 8.790 1.00 55.32 105 ALA A C 1
ATOM 834 O O . ALA A 1 105 ? -29.575 12.099 8.811 1.00 53.96 105 ALA A O 1
ATOM 836 N N . PHE A 1 106 ? -31.254 10.529 8.629 1.00 46.09 106 PHE A N 1
ATOM 837 C CA . PHE A 1 106 ? -32.322 11.579 8.561 1.00 57.89 106 PHE A CA 1
ATOM 838 C C . PHE A 1 106 ? -32.099 12.732 7.613 1.00 54.64 106 PHE A C 1
ATOM 839 O O . PHE A 1 106 ? -32.858 13.713 7.631 1.00 54.36 106 PHE A O 1
ATOM 847 N N . LYS A 1 107 ? -31.056 12.694 6.807 1.00 57.06 107 LYS A N 1
ATOM 848 C CA . LYS A 1 107 ? -30.943 13.736 5.808 1.00 65.18 107 LYS A CA 1
ATOM 849 C C . LYS A 1 107 ? -31.139 13.109 4.408 1.00 62.89 107 LYS A C 1
ATOM 850 O O . LYS A 1 107 ? -31.726 12.010 4.294 1.00 56.77 107 LYS A O 1
ATOM 856 N N . GLY A 1 108 ? -30.733 13.844 3.370 1.00 65.07 108 GLY A N 1
ATOM 857 C CA . GLY A 1 108 ? -30.828 13.423 1.995 1.00 53.74 108 GLY A CA 1
ATOM 858 C C . GLY A 1 108 ? -31.850 14.174 1.195 1.00 63.29 108 GLY A C 1
ATOM 859 O O . GLY A 1 108 ? -32.723 14.854 1.753 1.00 63.00 108 GLY A O 1
ATOM 860 N N . GLU A 1 109 ? -31.750 13.998 -0.134 1.00 67.71 109 GLU A N 1
ATOM 861 C CA . GLU A 1 109 ? -32.683 14.559 -1.133 1.00 69.33 109 GLU A CA 1
ATOM 862 C C . GLU A 1 109 ? -33.239 13.493 -2.078 1.00 66.61 109 GLU A C 1
ATOM 863 O O . GLU A 1 109 ? -32.658 12.403 -2.243 1.00 53.31 109 GLU A O 1
ATOM 869 N N . VAL A 1 110 ? -34.371 13.833 -2.703 1.00 59.72 110 VAL A N 1
ATOM 870 C CA . VAL A 1 110 ? -34.841 13.145 -3.920 1.00 59.37 110 VAL A CA 1
ATOM 871 C C . VAL A 1 110 ? -33.865 13.529 -5.048 1.00 47.34 110 VAL A C 1
ATOM 872 O O . VAL A 1 110 ? -33.746 14.709 -5.321 1.00 43.43 110 VAL A O 1
ATOM 876 N N . TRP A 1 111 ? -33.276 12.529 -5.693 1.00 52.88 111 TRP A N 1
ATOM 877 C CA . TRP A 1 111 ? -32.430 12.743 -6.842 1.00 60.83 111 TRP A CA 1
ATOM 878 C C . TRP A 1 111 ? -33.181 12.290 -7.991 1.00 62.26 111 TRP A C 1
ATOM 879 O O . TRP A 1 111 ? -33.502 11.092 -8.146 1.00 49.25 111 TRP A O 1
ATOM 890 N N . GLU A 1 112 ? -33.380 13.237 -8.867 1.00 56.87 112 GLU A N 1
ATOM 891 C CA . GLU A 1 112 ? -34.112 13.046 -10.061 1.00 61.09 112 GLU A CA 1
ATOM 892 C C . GLU A 1 112 ? -33.579 11.931 -10.926 1.00 47.05 112 GLU A C 1
ATOM 893 O O . GLU A 1 112 ? -32.410 11.744 -11.051 1.00 50.12 112 GLU A O 1
ATOM 899 N N . TRP A 1 113 ? -34.502 11.200 -11.521 1.00 44.56 113 TRP A N 1
ATOM 900 C CA . TRP A 1 113 ? -34.210 10.127 -12.414 1.00 40.80 113 TRP A CA 1
ATOM 901 C C . TRP A 1 113 ? -33.335 10.606 -13.521 1.00 41.68 113 TRP A C 1
ATOM 902 O O . TRP A 1 113 ? -33.610 11.629 -14.114 1.00 41.79 113 TRP A O 1
ATOM 913 N N . HIS A 1 114 ? -32.327 9.823 -13.887 1.00 36.73 114 HIS A N 1
ATOM 914 C CA . HIS A 1 114 ? -31.367 10.300 -14.908 1.00 33.77 114 HIS A CA 1
ATOM 915 C C . HIS A 1 114 ? -30.411 9.158 -15.314 1.00 33.17 114 HIS A C 1
ATOM 916 O O . HIS A 1 114 ? -30.459 8.038 -14.720 1.00 32.89 114 HIS A O 1
ATOM 923 N N . GLN A 1 115 ? -29.722 9.421 -16.429 1.00 32.49 115 GLN A N 1
ATOM 924 C CA . GLN A 1 115 ? -28.749 8.442 -17.017 1.00 31.44 115 GLN A CA 1
ATOM 925 C C . GLN A 1 115 ? -27.445 9.206 -16.986 1.00 27.58 115 GLN A C 1
ATOM 926 O O . GLN A 1 115 ? -27.350 10.295 -17.477 1.00 30.47 115 GLN A O 1
ATOM 932 N N A ASP A 1 116 ? -26.413 8.568 -16.388 0.50 27.09 116 ASP A N 1
ATOM 933 N N B ASP A 1 116 ? -26.319 8.696 -16.393 0.50 28.58 116 ASP A N 1
ATOM 934 C CA A ASP A 1 116 ? -25.170 9.234 -16.259 0.50 25.12 116 ASP A CA 1
ATOM 935 C CA B ASP A 1 116 ? -25.040 9.492 -16.428 0.50 27.70 116 ASP A CA 1
ATOM 936 C C A ASP A 1 116 ? -24.555 9.635 -17.607 0.50 25.20 116 ASP A C 1
ATOM 937 C C B ASP A 1 116 ? -24.502 9.740 -17.806 0.50 26.16 116 ASP A C 1
ATOM 938 O O A ASP A 1 116 ? -23.944 10.699 -17.667 0.50 27.36 116 ASP A O 1
ATOM 939 O O B ASP A 1 116 ? -23.845 10.721 -18.141 0.50 24.47 116 ASP A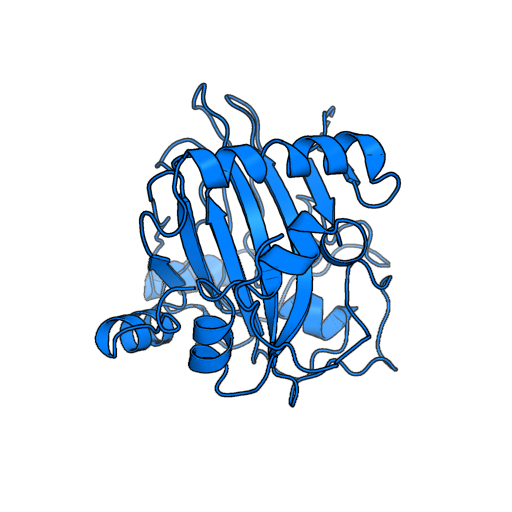 O 1
ATOM 948 N N . TYR A 1 117 ? -24.677 8.764 -18.646 1.00 29.58 117 TYR A N 1
ATOM 949 C CA . TYR A 1 117 ? -24.025 8.956 -19.982 1.00 29.53 117 TYR A CA 1
ATOM 950 C C . TYR A 1 117 ? -24.510 10.249 -20.711 1.00 35.59 117 TYR A C 1
ATOM 951 O O . TYR A 1 117 ? -23.786 10.937 -21.385 1.00 29.19 117 TYR A O 1
ATOM 960 N N . THR A 1 118 ? -25.716 10.708 -20.358 1.00 31.90 118 THR A N 1
ATOM 961 C CA . THR A 1 118 ? -26.204 11.921 -20.994 1.00 32.43 118 THR A CA 1
ATOM 962 C C . THR A 1 118 ? -25.361 13.079 -20.633 1.00 30.37 118 THR A C 1
ATOM 963 O O . THR A 1 118 ? -25.029 13.846 -21.484 1.00 33.05 118 THR A O 1
ATOM 967 N N . PHE A 1 119 ? -24.874 13.177 -19.370 1.00 28.92 119 PHE A N 1
ATOM 968 C CA . PHE A 1 119 ? -23.995 14.229 -18.967 1.00 32.00 119 PHE A CA 1
ATOM 969 C C . PHE A 1 119 ? -22.658 14.069 -19.622 1.00 31.66 119 PHE A C 1
ATOM 970 O O . PHE A 1 119 ? -22.044 14.990 -20.076 1.00 31.73 119 PHE A O 1
ATOM 978 N N . TRP A 1 120 ? -22.145 12.855 -19.613 1.00 32.68 120 TRP A N 1
ATOM 979 C CA . TRP A 1 120 ? -20.785 12.689 -20.066 1.00 30.75 120 TRP A CA 1
ATOM 980 C C . TRP A 1 120 ? -20.673 12.911 -21.585 1.00 27.49 120 TRP A C 1
ATOM 981 O O . TRP A 1 120 ? -19.727 13.465 -22.057 1.00 28.95 120 TRP A O 1
ATOM 992 N N . HIS A 1 121 ? -21.684 12.484 -22.310 1.00 34.53 121 HIS A N 1
ATOM 993 C CA . HIS A 1 121 ? -21.719 12.715 -23.764 1.00 35.48 121 HIS A CA 1
ATOM 994 C C . HIS A 1 121 ? -21.804 14.197 -24.054 1.00 39.89 121 HIS A C 1
ATOM 995 O O . HIS A 1 121 ? -20.954 14.758 -24.711 1.00 34.73 121 HIS A O 1
ATOM 1002 N N . HIS A 1 122 ? -22.847 14.850 -23.533 1.00 33.64 122 HIS A N 1
ATOM 1003 C CA . HIS A 1 122 ? -23.061 16.273 -23.866 1.00 37.42 122 HIS A CA 1
ATOM 1004 C C . HIS A 1 122 ? -22.101 17.217 -23.218 1.00 34.95 122 HIS A C 1
ATOM 1005 O O . HIS A 1 122 ? -21.681 18.089 -23.861 1.00 36.01 122 HIS A O 1
ATOM 1012 N N . GLU A 1 123 ? -21.690 17.032 -21.939 1.00 32.40 123 GLU A N 1
ATOM 1013 C CA . GLU A 1 123 ? -20.787 17.945 -21.268 1.00 32.66 123 GLU A CA 1
ATOM 1014 C C . GLU A 1 123 ? -19.331 17.624 -21.553 1.00 34.75 123 GLU A C 1
ATOM 1015 O O . GLU A 1 123 ? -18.470 18.473 -21.547 1.00 34.36 123 GLU A O 1
ATOM 1021 N N . ASP A 1 124 ? -19.016 16.315 -21.736 1.00 31.17 124 ASP A N 1
ATOM 1022 C CA . ASP A 1 124 ? -17.586 15.953 -21.746 1.00 33.65 124 ASP A CA 1
ATOM 1023 C C . ASP A 1 124 ? -17.065 15.424 -23.088 1.00 32.72 124 ASP A C 1
ATOM 1024 O O . ASP A 1 124 ? -15.855 15.243 -23.245 1.00 34.98 124 ASP A O 1
ATOM 1029 N N . GLY A 1 125 ? -17.969 15.125 -24.014 1.00 28.60 125 GLY A N 1
ATOM 1030 C CA . GLY A 1 125 ? -17.584 14.521 -25.273 1.00 31.02 125 GLY A CA 1
ATOM 1031 C C . GLY A 1 125 ? -17.357 13.021 -25.311 1.00 29.18 125 GLY A C 1
ATOM 1032 O O . GLY A 1 125 ? -16.660 12.550 -26.196 1.00 31.33 125 GLY A O 1
ATOM 1033 N N . MET A 1 126 ? -17.930 12.282 -24.371 1.00 28.51 126 MET A N 1
ATOM 1034 C CA . MET A 1 126 ? -17.894 10.825 -24.432 1.00 25.57 126 MET A CA 1
ATOM 1035 C C . MET A 1 126 ? -18.653 10.292 -25.636 1.00 29.37 126 MET A C 1
ATOM 1036 O O . MET A 1 126 ? -19.874 10.486 -25.748 1.00 29.94 126 MET A O 1
ATOM 1041 N N . PRO A 1 127 ? -17.968 9.558 -26.528 1.00 26.24 127 PRO A N 1
ATOM 1042 C CA . PRO A 1 127 ? -18.645 9.249 -27.806 1.00 29.08 127 PRO A CA 1
ATOM 1043 C C . PRO A 1 127 ? -19.628 8.144 -27.762 1.00 34.04 127 PRO A C 1
ATOM 1044 O O . PRO A 1 127 ? -20.539 8.113 -28.593 1.00 31.68 127 PRO A O 1
ATOM 1048 N N . ALA A 1 128 ? -19.481 7.162 -26.859 1.00 26.83 128 ALA A N 1
ATOM 1049 C CA . ALA A 1 128 ? -20.344 6.077 -26.739 1.00 29.60 128 ALA A CA 1
ATOM 1050 C C . ALA A 1 128 ? -20.458 5.824 -25.224 1.00 26.23 128 ALA A C 1
ATOM 1051 O O . ALA A 1 128 ? -19.593 6.349 -24.478 1.00 26.50 128 ALA A O 1
ATOM 1053 N N . PRO A 1 129 ? -21.482 5.049 -24.828 1.00 28.81 129 PRO A N 1
ATOM 1054 C CA . PRO A 1 129 ? -21.673 4.698 -23.409 1.00 29.57 129 PRO A CA 1
ATOM 1055 C C . PRO A 1 129 ? -20.872 3.510 -22.908 1.00 23.97 129 PRO A C 1
ATOM 1056 O O . PRO A 1 129 ? -21.387 2.671 -22.200 1.00 26.77 129 PRO A O 1
ATOM 1060 N N . ARG A 1 130 ? -19.617 3.352 -23.368 1.00 22.69 130 ARG A N 1
ATOM 1061 C CA . ARG A 1 130 ? -18.787 2.166 -23.002 1.00 21.96 130 ARG A CA 1
ATOM 1062 C C . ARG A 1 130 ? -18.013 2.518 -21.741 1.00 22.29 130 ARG A C 1
ATOM 1063 O O . ARG A 1 130 ? -16.757 2.630 -21.685 1.00 21.52 130 ARG A O 1
ATOM 1071 N N . ALA A 1 131 ? -18.793 2.765 -20.699 1.00 22.31 131 ALA A N 1
ATOM 1072 C CA . ALA A 1 131 ? -18.281 3.204 -19.397 1.00 20.86 131 ALA A CA 1
ATOM 1073 C C . ALA A 1 131 ? -19.223 2.678 -18.328 1.00 22.60 131 ALA A C 1
ATOM 1074 O O . ALA A 1 131 ? -20.300 2.211 -18.597 1.00 20.09 131 ALA A O 1
ATOM 1076 N N . LEU A 1 132 ? -18.754 2.649 -17.086 1.00 20.75 132 LEU A N 1
ATOM 1077 C CA . LEU A 1 132 ? -19.561 2.181 -15.983 1.00 20.98 132 LEU A CA 1
ATOM 1078 C C . LEU A 1 132 ? -19.018 2.819 -14.725 1.00 19.33 132 LEU A C 1
ATOM 1079 O O . LEU A 1 132 ? -17.965 3.460 -14.714 1.00 19.91 132 LEU A O 1
ATOM 1084 N N . SER A 1 133 ? -19.829 2.720 -13.670 1.00 19.85 133 SER A N 1
ATOM 1085 C CA . SER A 1 133 ? -19.432 3.151 -12.317 1.00 23.13 133 SER A CA 1
ATOM 1086 C C . SER A 1 133 ? -19.469 2.040 -11.296 1.00 18.21 133 SER A C 1
ATOM 1087 O O . SER A 1 133 ? -20.287 1.059 -11.371 1.00 18.81 133 SER A O 1
ATOM 1090 N N . ALA A 1 134 ? -18.444 2.050 -10.396 1.00 18.23 134 ALA A N 1
ATOM 1091 C CA . ALA A 1 134 ? -18.310 1.170 -9.244 1.00 18.58 134 ALA A CA 1
ATOM 1092 C C . ALA A 1 134 ? -18.595 2.045 -8.008 1.00 18.33 134 ALA A C 1
ATOM 1093 O O . ALA A 1 134 ? -17.926 3.022 -7.724 1.00 19.42 134 ALA A O 1
ATOM 1095 N N . ALA A 1 135 ? -19.686 1.703 -7.289 1.00 18.54 135 ALA A N 1
ATOM 1096 C CA . ALA A 1 135 ? -20.040 2.441 -6.051 1.00 17.17 135 ALA A CA 1
ATOM 1097 C C . ALA A 1 135 ? -19.748 1.548 -4.862 1.00 17.38 135 ALA A C 1
ATOM 1098 O O . ALA A 1 135 ? -20.279 0.444 -4.695 1.00 18.79 135 ALA A O 1
ATOM 1100 N N . ILE A 1 136 ? -18.720 1.946 -4.098 1.00 18.72 136 ILE A N 1
ATOM 1101 C CA . ILE A 1 136 ? -18.297 1.230 -2.934 1.00 18.65 136 ILE A CA 1
ATOM 1102 C C . ILE A 1 136 ? -19.191 1.724 -1.727 1.00 15.86 136 ILE A C 1
ATOM 1103 O O . ILE A 1 136 ? -19.261 2.906 -1.511 1.00 17.88 136 ILE A O 1
ATOM 1108 N N . PHE A 1 137 ? -19.745 0.748 -1.066 1.00 19.84 137 PHE A N 1
ATOM 1109 C CA . PHE A 1 137 ? -20.670 1.057 0.098 1.00 20.88 137 PHE A CA 1
ATOM 1110 C C . PHE A 1 137 ? -19.795 1.324 1.350 1.00 15.34 137 PHE A C 1
ATOM 1111 O O . PHE A 1 137 ? -19.337 0.321 1.902 1.00 20.13 137 PHE A O 1
ATOM 1119 N N . LEU A 1 138 ? -19.716 2.539 1.742 1.00 17.19 138 LEU A N 1
ATOM 1120 C CA . LEU A 1 138 ? -19.008 2.904 3.007 1.00 18.48 138 LEU A CA 1
ATOM 1121 C C . LEU A 1 138 ? -19.866 2.539 4.222 1.00 27.04 138 LEU A C 1
ATOM 1122 O O . LEU A 1 138 ? -19.419 2.392 5.303 1.00 24.26 138 LEU A O 1
ATOM 1127 N N . ASP A 1 139 ? -21.145 2.361 3.937 1.00 24.98 139 ASP A N 1
ATOM 1128 C CA . ASP A 1 139 ? -22.161 1.930 4.929 1.00 27.57 139 ASP A CA 1
ATOM 1129 C C . ASP A 1 139 ? -23.108 0.939 4.298 1.00 29.29 139 ASP A C 1
ATOM 1130 O O . ASP A 1 139 ? -23.279 0.946 3.068 1.00 27.10 139 ASP A O 1
ATOM 1135 N N . GLU A 1 140 ? -23.729 0.078 5.081 1.00 25.21 140 GLU A N 1
ATOM 1136 C CA . GLU A 1 140 ? -24.790 -0.863 4.595 1.00 26.56 140 GLU A CA 1
ATOM 1137 C C . GLU A 1 140 ? -25.814 0.026 3.895 1.00 23.38 140 GLU A C 1
ATOM 1138 O O . GLU A 1 140 ? -26.128 1.164 4.395 1.00 26.99 140 GLU A O 1
ATOM 1144 N N . VAL A 1 141 ? -26.255 -0.463 2.710 1.00 23.09 141 VAL A N 1
ATOM 1145 C CA . VAL A 1 141 ? -27.282 0.160 1.909 1.00 23.92 141 VAL A CA 1
ATOM 1146 C C . VAL A 1 141 ? -28.585 -0.680 2.115 1.00 20.96 141 VAL A C 1
ATOM 1147 O O . VAL A 1 141 ? -28.605 -1.890 1.888 1.00 23.90 141 VAL A O 1
ATOM 1151 N N . THR A 1 142 ? -29.568 0.039 2.619 1.00 28.97 142 THR A N 1
ATOM 1152 C CA . THR A 1 142 ? -30.878 -0.597 2.963 1.00 25.07 142 THR A CA 1
ATOM 1153 C C . THR A 1 142 ? -31.955 0.028 2.199 1.00 25.51 142 THR A C 1
ATOM 1154 O O . THR A 1 142 ? -31.790 0.954 1.454 1.00 22.85 142 THR A O 1
ATOM 1158 N N . GLU A 1 143 ? -33.201 -0.393 2.517 1.00 26.93 143 GLU A N 1
ATOM 1159 C CA . GLU A 1 143 ? -34.371 0.211 1.947 1.00 27.73 143 GLU A CA 1
ATOM 1160 C C . GLU A 1 143 ? -34.574 1.629 2.337 1.00 29.22 143 GLU A C 1
ATOM 1161 O O . GLU A 1 143 ? -35.251 2.406 1.601 1.00 26.24 143 GLU A O 1
ATOM 1167 N N . PHE A 1 144 ? -33.996 2.039 3.492 1.00 26.72 144 PHE A N 1
ATOM 1168 C CA . PHE A 1 144 ? -34.335 3.258 4.112 1.00 26.90 144 PHE A CA 1
ATOM 1169 C C . PHE A 1 144 ? -33.340 4.319 4.166 1.00 29.75 144 PHE A C 1
ATOM 1170 O O . PHE A 1 144 ? -33.633 5.377 4.620 1.00 29.01 144 PHE A O 1
ATOM 1178 N N . ASN A 1 145 ? -32.103 4.162 3.621 1.00 25.46 145 ASN A N 1
ATOM 1179 C CA . ASN A 1 145 ? -31.206 5.276 3.634 1.00 25.32 145 ASN A CA 1
ATOM 1180 C C . ASN A 1 145 ? -30.809 5.792 2.256 1.00 28.57 145 ASN A C 1
ATOM 1181 O O . ASN A 1 145 ? -29.683 6.256 1.956 1.00 27.03 145 ASN A O 1
ATOM 1186 N N . GLY A 1 146 ? -31.831 5.816 1.414 1.00 26.25 146 GLY A N 1
ATOM 1187 C CA . GLY A 1 146 ? -31.730 6.469 0.146 1.00 25.60 146 GLY A CA 1
ATOM 1188 C C . GLY A 1 146 ? -30.893 5.743 -0.910 1.00 24.38 146 GLY A C 1
ATOM 1189 O O . GLY A 1 146 ? -30.059 6.389 -1.546 1.00 27.62 146 GLY A O 1
ATOM 1190 N N . PRO A 1 147 ? -31.104 4.485 -1.065 1.00 24.92 147 PRO A N 1
ATOM 1191 C CA . PRO A 1 147 ? -30.314 3.775 -2.009 1.00 22.05 147 PRO A CA 1
ATOM 1192 C C . PRO A 1 147 ? -30.487 4.213 -3.418 1.00 27.57 147 PRO A C 1
ATOM 1193 O O . PRO A 1 147 ? -31.562 4.656 -3.849 1.00 25.26 147 PRO A O 1
ATOM 1197 N N . LEU A 1 148 ? -29.403 4.128 -4.199 1.00 25.56 148 LEU A N 1
ATOM 1198 C CA . LEU A 1 148 ? -29.604 4.142 -5.632 1.00 25.61 148 LEU A CA 1
ATOM 1199 C C . LEU A 1 148 ? -30.595 3.175 -6.109 1.00 19.54 148 LEU A C 1
ATOM 1200 O O . LEU A 1 148 ? -30.598 1.962 -5.801 1.00 22.85 148 LEU A O 1
ATOM 1205 N N . THR A 1 149 ? -31.509 3.724 -6.935 1.00 29.32 149 THR A N 1
ATOM 1206 C CA . THR A 1 149 ? -32.693 3.064 -7.469 1.00 26.97 149 THR A CA 1
ATOM 1207 C C . THR A 1 149 ? -32.695 3.164 -9.036 1.00 22.85 149 THR A C 1
ATOM 1208 O O . THR A 1 149 ? -32.411 4.169 -9.549 1.00 27.18 149 THR A O 1
ATOM 1212 N N . PHE A 1 150 ? -32.817 1.999 -9.581 1.00 26.38 150 PHE A N 1
ATOM 1213 C CA . PHE A 1 150 ? -32.638 1.793 -11.033 1.00 29.92 150 PHE A CA 1
ATOM 1214 C C . PHE A 1 150 ? -33.971 1.272 -11.682 1.00 31.97 150 PHE A C 1
ATOM 1215 O O . PHE A 1 150 ? -34.771 0.489 -11.062 1.00 31.48 150 PHE A O 1
ATOM 1223 N N . VAL A 1 151 ? -33.983 1.443 -12.979 1.00 30.72 151 VAL A N 1
ATOM 1224 C CA . VAL A 1 151 ? -34.808 0.585 -13.860 1.00 31.87 151 VAL A CA 1
ATOM 1225 C C . VAL A 1 151 ? -34.069 -0.523 -14.499 1.00 28.62 151 VAL A C 1
ATOM 1226 O O . VAL A 1 151 ? -33.306 -0.232 -15.353 1.00 31.58 151 VAL A O 1
ATOM 1230 N N . PRO A 1 152 ? -34.250 -1.785 -14.067 1.00 28.71 152 PRO A N 1
ATOM 1231 C CA . PRO A 1 152 ? -33.570 -2.942 -14.563 1.00 30.51 152 PRO A CA 1
ATOM 1232 C C . PRO A 1 152 ? -33.790 -3.127 -16.046 1.00 38.68 152 PRO A C 1
ATOM 1233 O O . PRO A 1 152 ? -34.955 -3.203 -16.477 1.00 38.04 152 PRO A O 1
ATOM 1237 N N . GLY A 1 153 ? -32.698 -3.137 -16.821 1.00 37.43 153 GLY A N 1
ATOM 1238 C CA . GLY A 1 153 ? -32.825 -3.295 -18.274 1.00 38.17 153 GLY A CA 1
ATOM 1239 C C . GLY A 1 153 ? -33.041 -1.971 -18.924 1.00 32.76 153 GLY A C 1
ATOM 1240 O O . GLY A 1 153 ? -33.198 -1.886 -20.149 1.00 39.34 153 GLY A O 1
ATOM 1241 N N . GLY A 1 154 ? -33.090 -0.899 -18.167 1.00 31.43 154 GLY A N 1
ATOM 1242 C CA . GLY A 1 154 ? -33.299 0.432 -18.742 1.00 27.73 154 GLY A CA 1
ATOM 1243 C C . GLY A 1 154 ? -32.325 1.136 -19.632 1.00 37.56 154 GLY A C 1
ATOM 1244 O O . GLY A 1 154 ? -32.563 2.234 -20.115 1.00 33.89 154 GLY A O 1
ATOM 1245 N N . HIS A 1 155 ? -31.104 0.601 -19.564 1.00 34.94 155 HIS A N 1
ATOM 1246 C CA . HIS A 1 155 ? -29.977 0.994 -20.323 1.00 37.75 155 HIS A CA 1
ATOM 1247 C C . HIS A 1 155 ? -30.046 0.594 -21.801 1.00 41.97 155 HIS A C 1
ATOM 1248 O O . HIS A 1 155 ? -29.380 1.233 -22.614 1.00 43.37 155 HIS A O 1
ATOM 1255 N N . GLY A 1 156 ? -30.889 -0.387 -22.091 1.00 45.61 156 GLY A N 1
ATOM 1256 C CA . GLY A 1 156 ? -31.074 -0.952 -23.418 1.00 59.07 156 GLY A CA 1
ATOM 1257 C C . GLY A 1 156 ? -31.841 -0.002 -24.321 1.00 64.57 156 GLY A C 1
ATOM 1258 O O . GLY A 1 156 ? -31.873 -0.195 -25.519 1.00 67.42 156 GLY A O 1
ATOM 1259 N N . SER A 1 157 ? -32.456 1.035 -23.748 1.00 84.03 157 SER A N 1
ATOM 1260 C CA . SER A 1 157 ? -33.007 2.148 -24.533 1.00 86.35 157 SER A CA 1
ATOM 1261 C C . SER A 1 157 ? -31.912 2.951 -25.266 1.00 73.35 157 SER A C 1
ATOM 1262 O O . SER A 1 157 ? -32.212 3.831 -26.069 1.00 78.85 157 SER A O 1
ATOM 1265 N N . GLY A 1 158 ? -30.644 2.695 -24.960 1.00 62.46 158 GLY A N 1
ATOM 1266 C CA . GLY A 1 158 ? -29.648 3.706 -25.156 1.00 51.30 158 GLY A CA 1
ATOM 1267 C C . GLY A 1 158 ? -30.046 4.960 -24.381 1.00 59.68 158 GLY A C 1
ATOM 1268 O O . GLY A 1 158 ? -30.956 4.957 -23.491 1.00 47.40 158 GLY A O 1
ATOM 1269 N N . MET A 1 159 ? -29.360 6.034 -24.731 1.00 48.30 159 MET A N 1
ATOM 1270 C CA . MET A 1 159 ? -29.582 7.321 -24.176 1.00 51.64 159 MET A CA 1
ATOM 1271 C C . MET A 1 159 ? -30.972 7.790 -24.520 1.00 61.45 159 MET A C 1
ATOM 1272 O O . MET A 1 159 ? -31.429 7.535 -25.629 1.00 62.96 159 MET A O 1
ATOM 1277 N N . ILE A 1 160 ? -31.608 8.508 -23.590 1.00 63.38 160 ILE A N 1
ATOM 1278 C CA . ILE A 1 160 ? -33.033 8.844 -23.686 1.00 59.54 160 ILE A CA 1
ATOM 1279 C C . ILE A 1 160 ? -33.176 10.324 -23.757 1.00 62.24 160 ILE A C 1
ATOM 1280 O O . ILE A 1 160 ? -32.595 11.047 -22.951 1.00 50.50 160 ILE A O 1
ATOM 1285 N N . ASP A 1 161 ? -34.009 10.781 -24.696 1.00 71.47 161 ASP A N 1
ATOM 1286 C CA . ASP A 1 161 ? -34.197 12.207 -24.929 1.00 72.73 161 ASP A CA 1
ATOM 1287 C C . ASP A 1 161 ? -34.576 12.825 -23.579 1.00 76.77 161 ASP A C 1
ATOM 1288 O O . ASP A 1 161 ? -35.346 12.220 -22.817 1.00 72.12 161 ASP A O 1
ATOM 1293 N N . ALA A 1 162 ? -33.997 13.995 -23.270 1.00 83.14 162 ALA A N 1
ATOM 1294 C CA . ALA A 1 162 ? -33.983 14.526 -21.897 1.00 82.27 162 ALA A CA 1
ATOM 1295 C C . ALA A 1 162 ? -34.191 16.023 -21.756 1.00 79.29 162 ALA A C 1
ATOM 1296 O O . ALA A 1 162 ? -33.528 16.825 -22.437 1.00 78.97 162 ALA A O 1
ATOM 1298 N N . ASP A 1 163 ? -35.091 16.367 -20.821 1.00 77.98 163 ASP A N 1
ATOM 1299 C CA . ASP A 1 163 ? -35.249 17.728 -20.275 1.00 81.51 163 ASP A CA 1
ATOM 1300 C C . ASP A 1 163 ? -33.900 18.328 -19.800 1.00 80.40 163 ASP A C 1
ATOM 1301 O O . ASP A 1 163 ? -33.238 17.757 -18.918 1.00 78.20 163 ASP A O 1
ATOM 1306 N N . VAL A 1 164 ? -33.521 19.465 -20.406 1.00 73.51 164 VAL A N 1
ATOM 1307 C CA . VAL A 1 164 ? -32.324 20.261 -20.070 1.00 66.46 164 VAL A CA 1
ATOM 1308 C C . VAL A 1 164 ? -32.727 21.507 -19.277 1.00 72.20 164 VAL A C 1
ATOM 1309 O O . VAL A 1 164 ? -33.713 22.165 -19.615 1.00 73.06 164 VAL A O 1
ATOM 1313 N N . LYS A 1 165 ? -31.967 21.840 -18.241 1.00 66.86 165 LYS A N 1
ATOM 1314 C CA . LYS A 1 165 ? -32.258 23.003 -17.395 1.00 67.35 165 LYS A CA 1
ATOM 1315 C C . LYS A 1 165 ? -30.895 23.553 -17.015 1.00 71.33 165 LYS A C 1
ATOM 1316 O O . LYS A 1 165 ? -30.083 22.820 -16.479 1.00 75.95 165 LYS A O 1
ATOM 1318 N N . GLY A 1 166 ? -30.607 24.802 -17.364 1.00 75.89 166 GLY A N 1
ATOM 1319 C CA . GLY A 1 166 ? -29.395 25.498 -16.883 1.00 76.17 166 GLY A CA 1
ATOM 1320 C C . GLY A 1 166 ? -28.386 25.816 -17.967 1.00 77.71 166 GLY A C 1
ATOM 1321 O O . GLY A 1 166 ? -28.442 25.249 -19.066 1.00 79.97 166 GLY A O 1
ATOM 1322 N N . GLU A 1 167 ? -27.480 26.745 -17.650 1.00 75.64 167 GLU A N 1
ATOM 1323 C CA . GLU A 1 167 ? -26.333 27.113 -18.507 1.00 82.58 167 GLU A CA 1
ATOM 1324 C C . GLU A 1 167 ? -25.041 26.677 -17.795 1.00 84.33 167 GLU A C 1
ATOM 1325 O O . GLU A 1 167 ? -24.951 26.706 -16.553 1.00 71.68 167 GLU A O 1
ATOM 1327 N N . GLY A 1 168 ? -24.049 26.262 -18.583 1.00 81.85 168 GLY A N 1
ATOM 1328 C CA . GLY A 1 168 ? -22.835 25.650 -18.035 1.00 78.25 168 GLY A CA 1
ATOM 1329 C C . GLY A 1 168 ? -23.123 24.328 -17.322 1.00 69.10 168 GLY A C 1
ATOM 1330 O O . GLY A 1 168 ? -24.048 23.593 -17.683 1.00 59.05 168 GLY A O 1
ATOM 1331 N N . TRP A 1 169 ? -22.367 24.058 -16.264 1.00 64.07 169 TRP A N 1
ATOM 1332 C CA . TRP A 1 169 ? -22.401 22.733 -15.593 1.00 58.92 169 TRP A CA 1
ATOM 1333 C C . TRP A 1 169 ? -22.685 22.733 -14.084 1.00 64.88 169 TRP A C 1
ATOM 1334 O O . TRP A 1 169 ? -22.989 21.655 -13.568 1.00 50.34 169 TRP A O 1
ATOM 1345 N N . ALA A 1 170 ? -22.637 23.893 -13.387 1.00 73.24 170 ALA A N 1
ATOM 1346 C CA . ALA A 1 170 ? -22.955 23.995 -11.916 1.00 70.44 170 ALA A CA 1
ATOM 1347 C C . ALA A 1 170 ? -24.046 22.991 -11.428 1.00 73.32 170 ALA A C 1
ATOM 1348 O O . ALA A 1 170 ? -23.828 22.241 -10.441 1.00 72.26 170 ALA A O 1
ATOM 1350 N N . ASN A 1 171 ? -25.172 22.945 -12.171 1.00 72.54 171 ASN A N 1
ATOM 1351 C CA . ASN A 1 171 ? -26.363 22.049 -11.891 1.00 69.27 171 ASN A CA 1
ATOM 1352 C C . ASN A 1 171 ? -26.316 20.533 -12.346 1.00 58.27 171 ASN A C 1
ATOM 1353 O O . ASN A 1 171 ? -27.305 19.797 -12.292 1.00 56.68 171 ASN A O 1
ATOM 1358 N N . THR A 1 172 ? -25.148 20.090 -12.806 1.00 47.66 172 THR A N 1
ATOM 1359 C CA . THR A 1 172 ? -24.840 18.660 -13.017 1.00 43.95 172 THR A CA 1
ATOM 1360 C C . THR A 1 172 ? -24.550 17.826 -11.751 1.00 37.69 172 THR A C 1
ATOM 1361 O O . THR A 1 172 ? -24.502 16.560 -11.795 1.00 42.04 172 THR A O 1
ATOM 1365 N N . LEU A 1 173 ? -24.286 18.525 -10.652 1.00 40.50 173 LEU A N 1
ATOM 1366 C CA . LEU A 1 173 ? -23.903 17.921 -9.364 1.00 44.57 173 LEU A CA 1
ATOM 1367 C C . LEU A 1 173 ? -24.991 18.137 -8.264 1.00 46.39 173 LEU A C 1
ATOM 1368 O O . LEU A 1 173 ? -24.812 17.772 -7.112 1.00 45.86 173 LEU A O 1
ATOM 1373 N N . THR A 1 174 ? -26.117 18.714 -8.640 1.00 55.02 174 THR A N 1
ATOM 1374 C CA . THR A 1 174 ? -27.143 19.080 -7.676 1.00 61.58 174 THR A CA 1
ATOM 1375 C C . THR A 1 174 ? -28.379 18.133 -7.885 1.00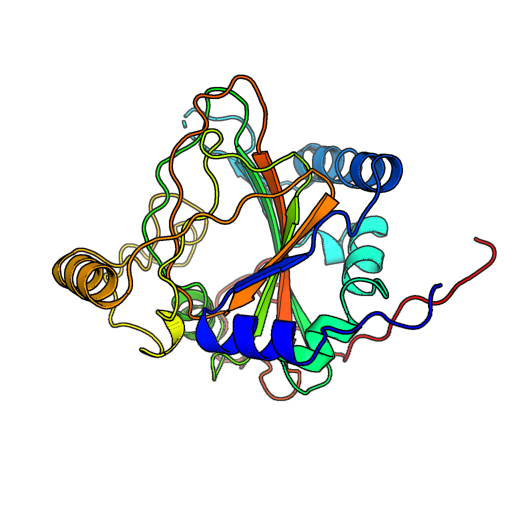 57.38 174 THR A C 1
ATOM 1376 O O . THR A 1 174 ? -28.536 17.513 -8.909 1.00 59.64 174 THR A O 1
ATOM 1380 N N . ALA A 1 175 ? -29.233 17.951 -6.900 1.00 72.70 175 ALA A N 1
ATOM 1381 C CA . ALA A 1 175 ? -30.632 17.720 -7.230 1.00 75.02 175 ALA A CA 1
ATOM 1382 C C . ALA A 1 175 ? -31.013 19.180 -6.985 1.00 68.75 175 ALA A C 1
ATOM 1383 O O . ALA A 1 175 ? -31.079 19.575 -5.819 1.00 67.75 175 ALA A O 1
ATOM 1385 N N . SER A 1 176 ? -31.204 20.038 -8.005 1.00 59.88 176 SER A N 1
ATOM 1386 C CA . SER A 1 176 ? -31.752 19.739 -9.322 1.00 66.97 176 SER A CA 1
ATOM 1387 C C . SER A 1 176 ? -30.741 19.609 -10.502 1.00 59.06 176 SER A C 1
ATOM 1388 O O . SER A 1 176 ? -29.802 20.430 -10.698 1.00 55.86 176 SER A O 1
ATOM 1391 N N . LEU A 1 177 ? -30.992 18.571 -11.302 1.00 63.56 177 LEU A N 1
ATOM 1392 C CA . LEU A 1 177 ? -30.054 18.094 -12.329 1.00 60.68 177 LEU A CA 1
ATOM 1393 C C . LEU A 1 177 ? -30.359 18.634 -13.692 1.00 62.38 177 LEU A C 1
ATOM 1394 O O . LEU A 1 177 ? -31.518 18.657 -14.110 1.00 50.54 177 LEU A O 1
ATOM 1399 N N . LYS A 1 178 ? -29.300 18.955 -14.425 1.00 56.86 178 LYS A N 1
ATOM 1400 C CA . LYS A 1 178 ? -29.444 19.403 -15.804 1.00 51.25 178 LYS A CA 1
ATOM 1401 C C . LYS A 1 178 ? -30.214 18.466 -16.728 1.00 50.54 178 LYS A C 1
ATOM 1402 O O . LYS A 1 178 ? -31.106 18.906 -17.472 1.00 49.40 178 LYS A O 1
ATOM 1408 N N . TYR A 1 179 ? -29.899 17.188 -16.723 1.00 45.17 179 TYR A N 1
ATOM 1409 C CA . TYR A 1 179 ? -30.586 16.271 -17.612 1.00 42.13 179 TYR A CA 1
ATOM 1410 C C . TYR A 1 179 ? -31.441 15.362 -16.746 1.00 56.52 179 TYR A C 1
ATOM 1411 O O . TYR A 1 179 ? -30.907 14.499 -16.027 1.00 60.40 179 TYR A O 1
ATOM 1420 N N . SER A 1 180 ? -32.755 15.570 -16.747 1.00 53.82 180 SER A N 1
ATOM 1421 C CA . SER A 1 180 ? -33.616 14.671 -16.006 1.00 53.88 180 SER A CA 1
ATOM 1422 C C . SER A 1 180 ? -34.586 13.992 -16.934 1.00 52.54 180 SER A C 1
ATOM 1423 O O . SER A 1 180 ? -34.882 14.489 -17.999 1.00 53.73 180 SER A O 1
ATOM 1426 N N . LEU A 1 181 ? -35.051 12.814 -16.542 1.00 48.36 181 LEU A N 1
ATOM 1427 C CA . LEU A 1 181 ? -36.158 12.151 -17.207 1.00 57.83 181 LEU A CA 1
ATOM 1428 C C . LEU A 1 181 ? -37.480 12.555 -16.482 1.00 71.24 181 LEU A C 1
ATOM 1429 O O . LEU A 1 181 ? -37.696 12.191 -15.307 1.00 68.04 181 LEU A O 1
ATOM 1434 N N . ASP A 1 182 ? -38.326 13.334 -17.184 1.00 82.83 182 ASP A N 1
ATOM 1435 C CA . ASP A 1 182 ? -39.649 13.747 -16.696 1.00 77.74 182 ASP A CA 1
ATOM 1436 C C . ASP A 1 182 ? -40.545 12.559 -16.963 1.00 85.49 182 ASP A C 1
ATOM 1437 O O . ASP A 1 182 ? -40.217 11.430 -16.580 1.00 76.75 182 ASP A O 1
ATOM 1439 N N . VAL A 1 183 ? -41.784 12.762 -17.392 1.00 84.33 183 VAL A N 1
ATOM 1440 C CA . VAL A 1 183 ? -42.639 11.635 -17.002 1.00 83.30 183 VAL A CA 1
ATOM 1441 C C . VAL A 1 183 ? -43.327 10.523 -17.731 1.00 91.85 183 VAL A C 1
ATOM 1442 O O . VAL A 1 183 ? -43.454 9.447 -17.142 1.00 104.25 183 VAL A O 1
ATOM 1446 N N . GLU A 1 184 ? -43.708 10.683 -18.997 1.00 98.37 184 GLU A N 1
ATOM 1447 C CA . GLU A 1 184 ? -44.299 9.521 -19.688 1.00 89.97 184 GLU A CA 1
ATOM 1448 C C . GLU A 1 184 ? -43.155 8.508 -19.791 1.00 81.86 184 GLU A C 1
ATOM 1449 O O . GLU A 1 184 ? -43.362 7.324 -19.559 1.00 85.85 184 GLU A O 1
ATOM 1451 N N . THR A 1 185 ? -41.987 9.007 -20.197 1.00 77.15 185 THR A N 1
ATOM 1452 C CA . THR A 1 185 ? -40.711 8.349 -20.192 1.00 67.47 185 THR A CA 1
ATOM 1453 C C . THR A 1 185 ? -40.587 7.391 -19.033 1.00 45.54 185 THR A C 1
ATOM 1454 O O . THR A 1 185 ? -40.562 6.201 -19.199 1.00 46.60 185 THR A O 1
ATOM 1458 N N . MET A 1 186 ? -40.569 7.941 -17.837 1.00 47.57 186 MET A N 1
ATOM 1459 C CA . MET A 1 186 ? -40.425 7.083 -16.669 1.00 45.46 186 MET A CA 1
ATOM 1460 C C . MET A 1 186 ? -41.515 6.050 -16.503 1.00 51.22 186 MET A C 1
ATOM 1461 O O . MET A 1 186 ? -41.195 4.859 -16.233 1.00 47.00 186 MET A O 1
ATOM 1466 N N . ARG A 1 187 ? -42.780 6.460 -16.788 1.00 46.92 187 ARG A N 1
ATOM 1467 C CA . ARG A 1 187 ? -43.893 5.604 -16.543 1.00 44.92 187 ARG A CA 1
ATOM 1468 C C . ARG A 1 187 ? -43.764 4.385 -17.358 1.00 40.12 187 ARG A C 1
ATOM 1469 O O . ARG A 1 187 ? -43.846 3.278 -16.814 1.00 46.50 187 ARG A O 1
ATOM 1477 N N . GLY A 1 188 ? -43.485 4.551 -18.676 1.00 45.56 188 GLY A N 1
ATOM 1478 C CA . GLY A 1 188 ? -43.453 3.395 -19.607 1.00 46.00 188 GLY A CA 1
ATOM 1479 C C . GLY A 1 188 ? -42.292 2.446 -19.327 1.00 43.38 188 GLY A C 1
ATOM 1480 O O . GLY A 1 188 ? -42.440 1.167 -19.275 1.00 44.62 188 GLY A O 1
ATOM 1481 N N . LEU A 1 189 ? -41.145 3.103 -19.112 1.00 53.61 189 LEU A N 1
ATOM 1482 C CA . LEU A 1 189 ? -39.918 2.465 -18.538 1.00 45.88 189 LEU A CA 1
ATOM 1483 C C . LEU A 1 189 ? -40.296 1.509 -17.410 1.00 36.88 189 LEU A C 1
ATOM 1484 O O . LEU A 1 189 ? -40.207 0.218 -17.478 1.00 39.39 189 LEU A O 1
ATOM 1489 N N . ILE A 1 190 ? -40.902 2.123 -16.416 1.00 42.28 190 ILE A N 1
ATOM 1490 C CA . ILE A 1 190 ? -41.218 1.365 -15.222 1.00 42.13 190 ILE A CA 1
ATOM 1491 C C . ILE A 1 190 ? -42.337 0.395 -15.424 1.00 40.42 190 ILE A C 1
ATOM 1492 O O . ILE A 1 190 ? -42.260 -0.753 -14.924 1.00 39.95 190 ILE A O 1
ATOM 1497 N N . GLU A 1 191 ? -43.336 0.730 -16.272 1.00 49.65 191 GLU A N 1
ATOM 1498 C CA . GLU A 1 191 ? -44.328 -0.278 -16.610 1.00 43.92 191 GLU A CA 1
ATOM 1499 C C . GLU A 1 191 ? -43.714 -1.433 -17.278 1.00 44.49 191 GLU A C 1
ATOM 1500 O O . GLU A 1 191 ? -44.057 -2.585 -16.982 1.00 46.30 191 GLU A O 1
ATOM 1506 N N . ARG A 1 192 ? -42.754 -1.149 -18.162 1.00 47.78 192 ARG A N 1
ATOM 1507 C CA . ARG A 1 192 ? -42.117 -2.220 -18.939 1.00 51.93 192 ARG A CA 1
ATOM 1508 C C . ARG A 1 192 ? -41.165 -3.030 -18.060 1.00 51.97 192 ARG A C 1
ATOM 1509 O O . ARG A 1 192 ? -41.115 -4.281 -18.130 1.00 50.65 192 ARG A O 1
ATOM 1517 N N . ASN A 1 193 ? -40.456 -2.324 -17.172 1.00 47.31 193 ASN A N 1
ATOM 1518 C CA . ASN A 1 193 ? -39.211 -2.896 -16.610 1.00 53.75 193 ASN A CA 1
ATOM 1519 C C . ASN A 1 193 ? -39.206 -3.085 -15.076 1.00 48.00 193 ASN A C 1
ATOM 1520 O O . ASN A 1 193 ? -38.554 -4.003 -14.572 1.00 48.99 193 ASN A O 1
ATOM 1525 N N . GLY A 1 194 ? -39.971 -2.241 -14.372 1.00 42.53 194 GLY A N 1
ATOM 1526 C CA . GLY A 1 194 ? -40.018 -2.207 -12.899 1.00 39.69 194 GLY A CA 1
ATOM 1527 C C . GLY A 1 194 ? -38.917 -1.286 -12.314 1.00 41.54 194 GLY A C 1
ATOM 1528 O O . GLY A 1 194 ? -38.353 -0.403 -13.007 1.00 37.40 194 GLY A O 1
ATOM 1529 N N . MET A 1 195 ? -38.690 -1.469 -11.013 1.00 38.95 195 MET A N 1
ATOM 1530 C CA . MET A 1 195 ? -37.680 -0.680 -10.204 1.00 31.87 195 MET A CA 1
ATOM 1531 C C . MET A 1 195 ? -37.080 -1.584 -9.194 1.00 32.49 195 MET A C 1
ATOM 1532 O O . MET A 1 195 ? -37.735 -2.497 -8.649 1.00 32.48 195 MET A O 1
ATOM 1537 N N . VAL A 1 196 ? -35.732 -1.396 -8.964 1.00 28.84 196 VAL A N 1
ATOM 1538 C CA . VAL A 1 196 ? -35.021 -2.201 -8.024 1.00 32.58 196 VAL A CA 1
ATOM 1539 C C . VAL A 1 196 ? -34.010 -1.254 -7.362 1.00 28.93 196 VAL A C 1
ATOM 1540 O O . VAL A 1 196 ? -33.447 -0.375 -7.991 1.00 30.17 196 VAL A O 1
ATOM 1544 N N . ALA A 1 197 ? -33.915 -1.357 -6.038 1.00 29.00 197 ALA A N 1
ATOM 1545 C CA . ALA A 1 197 ? -32.847 -0.642 -5.265 1.00 30.11 197 ALA A CA 1
ATOM 1546 C C . ALA A 1 197 ? -32.014 -1.674 -4.676 1.00 30.26 197 ALA A C 1
ATOM 1547 O O . ALA A 1 197 ? -32.314 -2.247 -3.680 1.00 27.86 197 ALA A O 1
ATOM 1549 N N . PRO A 1 198 ? -30.812 -1.956 -5.281 1.00 25.73 198 PRO A N 1
ATOM 1550 C CA . PRO A 1 198 ? -30.016 -3.013 -4.798 1.00 28.03 198 PRO A CA 1
ATOM 1551 C C . PRO A 1 198 ? -29.521 -2.677 -3.398 1.00 25.01 198 PRO A C 1
ATOM 1552 O O . PRO A 1 198 ? -29.196 -1.552 -3.130 1.00 27.85 198 PRO A O 1
ATOM 1556 N N . LYS A 1 199 ? -29.505 -3.687 -2.534 1.00 27.29 199 LYS A N 1
ATOM 1557 C CA . LYS A 1 199 ? -29.048 -3.484 -1.197 1.00 27.80 199 LYS A CA 1
ATOM 1558 C C . LYS A 1 199 ? -27.678 -4.176 -0.989 1.00 23.72 199 LYS A C 1
ATOM 1559 O O . LYS A 1 199 ? -27.350 -5.107 -1.727 1.00 26.98 199 LYS A O 1
ATOM 1565 N N . GL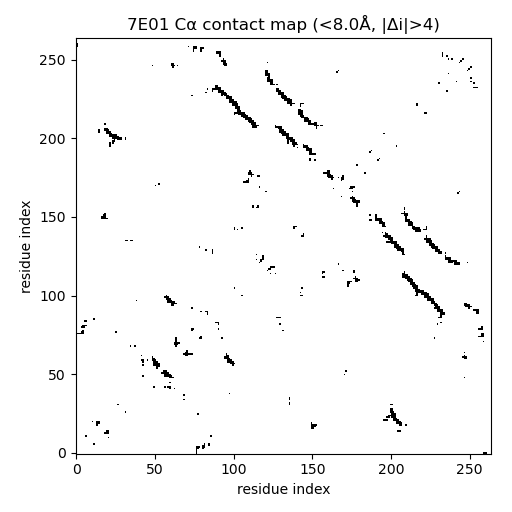Y A 1 200 ? -27.066 -3.921 0.133 1.00 25.50 200 GLY A N 1
ATOM 1566 C CA . GLY A 1 200 ? -25.844 -4.731 0.463 1.00 25.74 200 GLY A CA 1
ATOM 1567 C C . GLY A 1 200 ? -25.158 -4.272 1.687 1.00 23.77 200 GLY A C 1
ATOM 1568 O O . GLY A 1 200 ? -25.325 -3.150 2.075 1.00 23.55 200 GLY A O 1
ATOM 1569 N N . PRO A 1 201 ? -24.307 -5.132 2.243 1.00 24.51 201 PRO A N 1
ATOM 1570 C CA . PRO A 1 201 ? -23.570 -4.750 3.392 1.00 25.13 201 PRO A CA 1
ATOM 1571 C C . PRO A 1 201 ? -22.468 -3.740 3.112 1.00 27.57 201 PRO A C 1
ATOM 1572 O O . PRO A 1 201 ? -22.057 -3.548 1.926 1.00 23.65 201 PRO A O 1
ATOM 1576 N N . ARG A 1 202 ? -22.037 -3.087 4.196 1.00 26.75 202 ARG A N 1
ATOM 1577 C CA . ARG A 1 202 ? -20.823 -2.258 4.115 1.00 22.99 202 ARG A CA 1
ATOM 1578 C C . ARG A 1 202 ? -19.713 -3.081 3.464 1.00 17.91 202 ARG A C 1
ATOM 1579 O O . ARG A 1 202 ? -19.534 -4.291 3.715 1.00 20.40 202 ARG A O 1
ATOM 1587 N N . GLY A 1 203 ? -19.012 -2.402 2.573 1.00 22.88 203 GLY A N 1
ATOM 1588 C CA . GLY A 1 203 ? -17.919 -3.048 1.804 1.00 18.70 203 GLY A CA 1
ATOM 1589 C C . GLY A 1 203 ? -18.282 -3.681 0.489 1.00 19.32 203 GLY A C 1
ATOM 1590 O O . GLY A 1 203 ? -17.454 -4.119 -0.285 1.00 20.18 203 GLY A O 1
ATOM 1591 N N . SER A 1 204 ? -19.581 -3.754 0.143 1.00 19.13 204 SER A N 1
ATOM 1592 C CA . SER A 1 204 ? -19.973 -4.110 -1.133 1.00 17.76 204 SER A CA 1
ATOM 1593 C C . SER A 1 204 ? -19.659 -3.116 -2.192 1.00 16.51 204 SER A C 1
ATOM 1594 O O . SER A 1 204 ? -19.465 -1.906 -1.992 1.00 19.13 204 SER A O 1
ATOM 1597 N N . VAL A 1 205 ? -19.703 -3.645 -3.433 1.00 18.02 205 VAL A N 1
ATOM 1598 C CA . VAL A 1 205 ? -19.569 -2.863 -4.661 1.00 15.71 205 VAL A CA 1
ATOM 1599 C C . VAL A 1 205 ? -20.806 -3.092 -5.596 1.00 16.28 205 VAL A C 1
ATOM 1600 O O . VAL A 1 205 ? -21.111 -4.237 -5.929 1.00 21.10 205 VAL A O 1
ATOM 1604 N N . LEU A 1 206 ? -21.325 -1.984 -5.936 1.00 17.42 206 LEU A N 1
ATOM 1605 C CA . LEU A 1 206 ? -22.431 -1.875 -6.965 1.00 21.44 206 LEU A CA 1
ATOM 1606 C C . LEU A 1 206 ? -21.894 -1.280 -8.272 1.00 16.90 206 LEU A C 1
ATOM 1607 O O . LEU A 1 206 ? -21.538 -0.102 -8.368 1.00 19.32 206 LEU A O 1
ATOM 1612 N N . TRP A 1 207 ? -21.827 -2.181 -9.244 1.00 19.98 207 TRP A N 1
ATOM 1613 C CA . TRP A 1 207 ? -21.477 -1.809 -10.623 1.00 18.30 207 TRP A CA 1
ATOM 1614 C C . TRP A 1 207 ? -22.738 -1.406 -11.398 1.00 22.67 207 TRP A C 1
ATOM 1615 O O . TRP A 1 207 ? -23.680 -2.144 -11.324 1.00 23.06 207 TRP A O 1
ATOM 1626 N N . PHE A 1 208 ? -22.667 -0.326 -12.047 1.00 18.74 208 PHE A N 1
ATOM 1627 C CA . PHE A 1 208 ? -23.751 0.082 -12.925 1.00 23.48 208 PHE A CA 1
ATOM 1628 C C . PHE A 1 208 ? -23.357 0.794 -14.185 1.00 23.38 208 PHE A C 1
ATOM 1629 O O . PHE A 1 208 ? -22.419 1.611 -14.311 1.00 22.06 208 PHE A O 1
ATOM 1637 N N . ASP A 1 209 ? -24.209 0.554 -15.194 1.00 23.07 209 ASP A N 1
ATOM 1638 C CA . ASP A 1 209 ? -23.981 1.038 -16.573 1.00 24.61 209 ASP A CA 1
ATOM 1639 C C . ASP A 1 209 ? -24.086 2.460 -16.702 1.00 26.10 209 ASP A C 1
ATOM 1640 O O . ASP A 1 209 ? -24.987 3.162 -16.073 1.00 24.55 209 ASP A O 1
ATOM 1645 N N . ALA A 1 210 ? -23.250 3.037 -17.541 1.00 24.74 210 ALA A N 1
ATOM 1646 C CA . ALA A 1 210 ? -23.275 4.405 -17.834 1.00 21.76 210 ALA A CA 1
ATOM 1647 C C . ALA A 1 210 ? -24.750 4.850 -18.288 1.00 24.60 210 ALA A C 1
ATOM 1648 O O . ALA A 1 210 ? -25.065 6.042 -18.119 1.00 28.79 210 ALA A O 1
ATOM 1650 N N . ASN A 1 211 ? -25.483 3.942 -18.873 1.00 25.67 211 ASN A N 1
ATOM 1651 C CA . ASN A 1 211 ? -26.814 4.434 -19.441 1.00 32.10 211 ASN A CA 1
ATOM 1652 C C . ASN A 1 211 ? -27.975 3.976 -18.583 1.00 36.62 211 ASN A C 1
ATOM 1653 O O . ASN A 1 211 ? -29.154 4.101 -19.038 1.00 31.41 211 ASN A O 1
ATOM 1658 N N . ILE A 1 212 ? -27.754 3.337 -17.428 1.00 30.06 212 ILE A N 1
ATOM 1659 C CA . ILE A 1 212 ? -28.958 2.900 -16.615 1.00 30.88 212 ILE A CA 1
ATOM 1660 C C . ILE A 1 212 ? -29.658 4.065 -15.961 1.00 34.03 212 ILE A C 1
ATOM 1661 O O . ILE A 1 212 ? -29.040 4.918 -15.393 1.00 31.19 212 ILE A O 1
ATOM 1666 N N . PRO A 1 213 ? -31.076 4.131 -16.061 1.00 27.28 213 PRO A N 1
ATOM 1667 C CA . PRO A 1 213 ? -31.670 5.173 -15.317 1.00 25.06 213 PRO A CA 1
ATOM 1668 C C . PRO A 1 213 ? -31.688 4.987 -13.886 1.00 18.25 213 PRO A C 1
ATOM 1669 O O . PRO A 1 213 ? -31.937 3.850 -13.496 1.00 28.21 213 PRO A O 1
ATOM 1673 N N . HIS A 1 214 ? -31.372 6.023 -13.160 1.00 23.84 214 HIS A N 1
ATOM 1674 C CA . HIS A 1 214 ? -31.418 5.936 -11.717 1.00 27.92 214 HIS A CA 1
ATOM 1675 C C . HIS A 1 214 ? -31.761 7.196 -10.973 1.00 32.77 214 HIS A C 1
ATOM 1676 O O . HIS A 1 214 ? -31.614 8.250 -11.460 1.00 31.76 214 HIS A O 1
ATOM 1683 N N . SER A 1 215 ? -32.081 6.987 -9.678 1.00 33.67 215 SER A N 1
ATOM 1684 C CA . SER A 1 215 ? -32.753 7.966 -8.806 1.00 38.51 215 SER A CA 1
ATOM 1685 C C . SER A 1 215 ? -32.465 7.471 -7.361 1.00 37.56 215 SER A C 1
ATOM 1686 O O . SER A 1 215 ? -32.061 6.310 -7.120 1.00 31.78 215 SER A O 1
ATOM 1689 N N . SER A 1 216 ? -32.704 8.336 -6.409 1.00 41.95 216 SER A N 1
ATOM 1690 C CA . SER A 1 216 ? -32.729 7.895 -5.016 1.00 40.42 216 SER A CA 1
ATOM 1691 C C . SER A 1 216 ? -33.549 8.861 -4.176 1.00 35.50 216 SER A C 1
ATOM 1692 O O . SER A 1 216 ? -33.693 9.969 -4.578 1.00 39.61 216 SER A O 1
ATOM 1695 N N . VAL A 1 217 ? -34.017 8.436 -3.009 1.00 36.58 217 VAL A N 1
ATOM 1696 C CA . VAL A 1 217 ? -34.842 9.310 -2.095 1.00 33.51 217 VAL A CA 1
ATOM 1697 C C . VAL A 1 217 ? -34.089 9.629 -0.843 1.00 43.89 217 VAL A C 1
ATOM 1698 O O . VAL A 1 217 ? -32.973 9.125 -0.681 1.00 34.52 217 VAL A O 1
ATOM 1702 N N . PRO A 1 218 ? -34.706 10.379 0.125 1.00 37.27 218 PRO A N 1
ATOM 1703 C CA . PRO A 1 218 ? -33.977 10.578 1.417 1.00 28.91 218 PRO A CA 1
ATOM 1704 C C . PRO A 1 218 ? -33.757 9.471 2.384 1.00 32.52 218 PRO A C 1
ATOM 1705 O O . PRO A 1 218 ? -34.469 8.437 2.359 1.00 38.06 218 PRO A O 1
ATOM 1709 N N . ASN A 1 219 ? -32.650 9.598 3.170 1.00 30.59 219 ASN A N 1
ATOM 1710 C CA . ASN A 1 219 ? -32.327 8.673 4.266 1.00 34.68 219 ASN A CA 1
ATOM 1711 C C . ASN A 1 219 ? -33.190 9.076 5.466 1.00 44.36 219 ASN A C 1
ATOM 1712 O O . ASN A 1 219 ? -32.993 10.121 6.069 1.00 49.49 219 ASN A O 1
ATOM 1717 N N . ILE A 1 220 ? -34.182 8.251 5.781 1.00 49.41 220 ILE A N 1
ATOM 1718 C CA . ILE A 1 220 ? -35.011 8.468 6.996 1.00 43.47 220 ILE A CA 1
ATOM 1719 C C . ILE A 1 220 ? -34.511 7.533 8.120 1.00 52.55 220 ILE A C 1
ATOM 1720 O O . ILE A 1 220 ? -35.188 7.338 9.182 1.00 46.80 220 ILE A O 1
ATOM 1725 N N . SER A 1 221 ? -33.354 6.905 7.881 1.00 47.09 221 SER A N 1
ATOM 1726 C CA . SER A 1 221 ? -32.755 6.062 8.850 1.00 51.79 221 SER A CA 1
ATOM 1727 C C . SER A 1 221 ? -31.918 7.043 9.734 1.00 50.82 221 SER A C 1
ATOM 1728 O O . SER A 1 221 ? -31.713 8.232 9.367 1.00 45.52 221 SER A O 1
ATOM 1731 N N . PRO A 1 222 ? -31.532 6.559 10.918 1.00 55.94 222 PRO A N 1
ATOM 1732 C CA . PRO A 1 222 ? -30.539 7.207 11.730 1.00 61.18 222 PRO A CA 1
ATOM 1733 C C . PRO A 1 222 ? -29.111 6.784 11.295 1.00 61.73 222 PRO A C 1
ATOM 1734 O O . PRO A 1 222 ? -28.164 7.073 12.025 1.00 64.07 222 PRO A O 1
ATOM 1738 N N . PHE A 1 223 ? -28.943 6.182 10.108 1.00 51.17 223 PHE A N 1
ATOM 1739 C CA . PHE A 1 223 ? -27.625 5.725 9.668 1.00 55.80 223 PHE A CA 1
ATOM 1740 C C . PHE A 1 223 ? -27.226 6.353 8.351 1.00 53.39 223 PHE A C 1
ATOM 1741 O O . PHE A 1 223 ? -28.060 6.545 7.498 1.00 45.75 223 PHE A O 1
ATOM 1749 N N . ASP A 1 224 ? -25.929 6.650 8.178 1.00 43.75 224 ASP A N 1
ATOM 1750 C CA . ASP A 1 224 ? -25.443 7.315 6.972 1.00 39.77 224 ASP A CA 1
ATOM 1751 C C . ASP A 1 224 ? -25.488 6.417 5.714 1.00 27.11 224 ASP A C 1
ATOM 1752 O O . ASP A 1 224 ? -25.454 5.174 5.847 1.00 37.78 224 ASP A O 1
ATOM 1757 N N . ARG A 1 225 ? -25.446 7.007 4.561 1.00 32.23 225 ARG A N 1
ATOM 1758 C CA . ARG A 1 225 ? -25.197 6.240 3.280 1.00 33.27 225 ARG A CA 1
ATOM 1759 C C . ARG A 1 225 ? -24.063 6.828 2.423 1.00 30.03 225 ARG A C 1
ATOM 1760 O O . ARG A 1 225 ? -24.233 7.533 1.389 1.00 30.81 225 ARG A O 1
ATOM 1768 N N . GLY A 1 226 ? -22.831 6.473 2.824 1.00 28.30 226 GLY A N 1
ATOM 1769 C CA . GLY A 1 226 ? -21.711 7.040 2.059 1.00 27.01 226 GLY A CA 1
ATOM 1770 C C . GLY A 1 226 ? -21.341 6.086 0.912 1.00 18.59 226 GLY A C 1
ATOM 1771 O O . GLY A 1 226 ? -21.307 4.867 1.121 1.00 19.96 226 GLY A O 1
ATOM 1772 N N . LEU A 1 227 ? -21.217 6.640 -0.266 1.00 21.24 227 LEU A N 1
ATOM 1773 C CA . LEU A 1 227 ? -20.765 5.899 -1.529 1.00 21.94 227 LEU A CA 1
ATOM 1774 C C . LEU A 1 227 ? -19.534 6.525 -2.123 1.00 21.76 227 LEU A C 1
ATOM 1775 O O . LEU A 1 227 ? -19.446 7.724 -2.351 1.00 22.27 227 LEU A O 1
ATOM 1780 N N . VAL A 1 228 ? -18.546 5.685 -2.474 1.00 21.06 228 VAL A N 1
ATOM 1781 C CA . VAL A 1 228 ? -17.441 6.191 -3.264 1.00 18.17 228 VAL A CA 1
ATOM 1782 C C . VAL A 1 228 ? -17.655 5.641 -4.695 1.00 15.60 228 VAL A C 1
ATOM 1783 O O . VAL A 1 228 ? -17.700 4.438 -4.898 1.00 19.25 228 VAL A O 1
ATOM 1787 N N . LEU A 1 229 ? -17.840 6.544 -5.618 1.00 18.53 229 LEU A N 1
ATOM 1788 C CA . LEU A 1 229 ? -18.201 6.170 -6.975 1.00 19.78 229 LEU A CA 1
ATOM 1789 C C . LEU A 1 229 ? -17.040 6.422 -7.937 1.00 17.63 229 LEU A C 1
ATOM 1790 O O . LEU A 1 229 ? -16.653 7.553 -8.155 1.00 19.98 229 LEU A O 1
ATOM 1795 N N . ILE A 1 230 ? -16.588 5.303 -8.536 1.00 18.68 230 ILE A N 1
ATOM 1796 C CA . ILE A 1 230 ? -15.463 5.421 -9.534 1.00 18.04 230 ILE A CA 1
ATOM 1797 C C . ILE A 1 230 ? -16.038 5.093 -10.904 1.00 14.38 230 ILE A C 1
ATOM 1798 O O . ILE A 1 230 ? -16.502 3.990 -11.121 1.00 17.32 230 ILE A O 1
ATOM 1803 N N . THR A 1 231 ? -16.013 6.048 -11.817 1.00 14.75 231 THR A N 1
ATOM 1804 C CA . THR A 1 231 ? -16.413 5.863 -13.184 1.00 15.19 231 THR A CA 1
ATOM 1805 C C . THR A 1 231 ? -15.187 5.480 -14.139 1.00 14.26 231 THR A C 1
ATOM 1806 O O . THR A 1 231 ? -14.331 6.321 -14.248 1.00 18.68 231 THR A O 1
ATOM 1810 N N . TYR A 1 232 ? -15.218 4.238 -14.511 1.00 15.63 232 TYR A N 1
ATOM 1811 C CA . TYR A 1 232 ? -14.171 3.733 -15.455 1.00 15.20 232 TYR A CA 1
ATOM 1812 C C . TYR A 1 232 ? -14.761 3.918 -16.859 1.00 15.41 232 TYR A C 1
ATOM 1813 O O . TYR A 1 232 ? -15.951 3.571 -17.158 1.00 19.03 232 TYR A O 1
ATOM 1822 N N . ASN A 1 233 ? -13.863 4.350 -17.755 1.00 17.20 233 ASN A N 1
ATOM 1823 C CA . ASN A 1 233 ? -14.164 4.424 -19.170 1.00 15.85 233 ASN A CA 1
ATOM 1824 C C . ASN A 1 233 ? -13.167 3.634 -19.922 1.00 17.96 233 ASN A C 1
ATOM 1825 O O . ASN A 1 233 ? -11.987 3.596 -19.526 1.00 17.60 233 ASN A O 1
ATOM 1830 N N . SER A 1 234 ? -13.671 3.037 -20.966 1.00 16.88 234 SER A N 1
ATOM 1831 C CA . SER A 1 234 ? -12.817 2.409 -21.991 1.00 18.75 234 SER A CA 1
ATOM 1832 C C . SER A 1 234 ? -11.827 3.338 -22.591 1.00 18.28 234 SER A C 1
ATOM 1833 O O . SER A 1 234 ? -12.106 4.472 -22.948 1.00 18.10 234 SER A O 1
ATOM 1836 N N . VAL A 1 235 ? -10.528 2.940 -22.701 1.00 17.63 235 VAL A N 1
ATOM 1837 C CA . VAL A 1 235 ? -9.535 3.746 -23.358 1.00 17.87 235 VAL A CA 1
ATOM 1838 C C . VAL A 1 235 ? -9.893 4.046 -24.820 1.00 18.22 235 VAL A C 1
ATOM 1839 O O . VAL A 1 235 ? -9.680 5.184 -25.269 1.00 20.43 235 VAL A O 1
ATOM 1843 N N . GLU A 1 236 ? -10.365 3.042 -25.530 1.00 18.66 236 GLU A N 1
ATOM 1844 C CA . GLU A 1 236 ? -10.816 3.271 -26.927 1.00 22.58 236 GLU A CA 1
ATOM 1845 C C . GLU A 1 236 ? -11.935 4.342 -26.945 1.00 27.41 236 GLU A C 1
ATOM 1846 O O . GLU A 1 236 ? -12.032 5.163 -27.934 1.00 25.79 236 GLU A O 1
ATOM 1852 N N . ASN A 1 237 ? -12.767 4.367 -25.881 1.00 21.95 237 ASN A N 1
ATOM 1853 C CA . ASN A 1 237 ? -13.859 5.344 -25.713 1.00 20.64 237 ASN A CA 1
ATOM 1854 C C . ASN A 1 237 ? -13.514 6.659 -25.094 1.00 21.71 237 ASN A C 1
ATOM 1855 O O . ASN A 1 237 ? -14.363 7.361 -24.542 1.00 22.38 237 ASN A O 1
ATOM 1860 N N . LYS A 1 238 ? -12.227 7.019 -25.078 1.00 21.37 238 LYS A N 1
ATOM 1861 C CA . LYS A 1 238 ? -11.761 8.249 -24.471 1.00 22.11 238 LYS A CA 1
ATOM 1862 C C . LYS A 1 238 ? -12.557 9.422 -24.968 1.00 25.56 238 LYS A C 1
ATOM 1863 O O . LYS A 1 238 ? -12.940 9.495 -26.125 1.00 24.33 238 LYS A O 1
ATOM 1869 N N . THR A 1 239 ? -12.777 10.359 -24.069 1.00 28.57 239 THR A N 1
ATOM 1870 C CA . THR A 1 239 ? -13.644 11.475 -24.399 1.00 29.17 239 THR A CA 1
ATOM 1871 C C . THR A 1 239 ? -12.883 12.348 -25.384 1.00 29.11 239 THR A C 1
ATOM 1872 O O . THR A 1 239 ? -11.637 12.438 -25.428 1.00 29.47 239 THR A O 1
ATOM 1876 N N . ASP A 1 240 ? -13.672 13.116 -26.175 1.00 32.03 240 ASP A N 1
ATOM 1877 C CA . ASP A 1 240 ? -13.084 13.985 -27.162 1.00 40.19 240 ASP A CA 1
ATOM 1878 C C . ASP A 1 240 ? -12.831 15.303 -26.460 1.00 36.79 240 ASP A C 1
ATOM 1879 O O . ASP A 1 240 ? -13.732 16.057 -26.157 1.00 38.78 240 ASP A O 1
ATOM 1884 N N . VAL A 1 241 ? -11.592 15.550 -26.116 1.00 34.77 241 VAL A N 1
ATOM 1885 C CA . VAL A 1 241 ? -11.261 16.615 -25.207 1.00 37.91 241 VAL A CA 1
ATOM 1886 C C . VAL A 1 241 ? -11.561 18.002 -25.920 1.00 47.01 241 VAL A C 1
ATOM 1887 O O . VAL A 1 241 ? -11.788 19.043 -25.274 1.00 46.37 241 VAL A O 1
ATOM 1891 N N . THR A 1 242 ? -11.658 17.985 -27.246 1.00 45.36 242 THR A N 1
ATOM 1892 C CA . THR A 1 242 ? -12.013 19.225 -27.993 1.00 47.80 242 THR A CA 1
ATOM 1893 C C . THR A 1 242 ? -13.468 19.704 -27.815 1.00 48.61 242 THR A C 1
ATOM 1894 O O . THR A 1 242 ? -13.704 20.876 -28.038 1.00 53.77 242 THR A O 1
ATOM 1898 N N . ARG A 1 243 ? -14.418 18.809 -27.462 1.00 44.35 243 ARG A N 1
ATOM 1899 C CA . ARG A 1 243 ? -15.788 19.155 -27.029 1.00 44.27 243 ARG A CA 1
ATOM 1900 C C . ARG A 1 243 ? -15.919 19.246 -25.506 1.00 46.89 243 ARG A C 1
ATOM 1901 O O . ARG A 1 243 ? -17.041 19.224 -24.981 1.00 52.87 243 ARG A O 1
ATOM 1909 N N . GLY A 1 244 ? -14.818 19.323 -24.779 1.00 42.28 244 GLY A N 1
ATOM 1910 C CA . GLY A 1 244 ? -14.897 19.257 -23.333 1.00 45.54 244 GLY A CA 1
ATOM 1911 C C . GLY A 1 244 ? -15.144 20.613 -22.687 1.00 47.29 244 GLY A C 1
ATOM 1912 O O . GLY A 1 244 ? -14.497 21.594 -23.000 1.00 51.15 244 GLY A O 1
ATOM 1913 N N . THR A 1 245 ? -16.000 20.604 -21.664 1.00 49.37 245 THR A N 1
ATOM 1914 C CA . THR A 1 245 ? -16.469 21.853 -21.008 1.00 51.77 245 THR A CA 1
ATOM 1915 C C . THR A 1 245 ? -16.211 21.979 -19.489 1.00 57.82 245 THR A C 1
ATOM 1916 O O . THR A 1 245 ? -16.516 23.057 -18.910 1.00 50.45 245 THR A O 1
ATOM 1920 N N . ARG A 1 246 ? -15.634 20.931 -18.847 1.00 44.79 246 ARG A N 1
ATOM 1921 C CA . ARG A 1 246 ? -15.578 20.836 -17.391 1.00 37.03 246 ARG A CA 1
ATOM 1922 C C . ARG A 1 246 ? -14.146 20.622 -16.935 1.00 35.16 246 ARG A C 1
ATOM 1923 O O . ARG A 1 246 ? -13.263 20.266 -17.738 1.00 38.45 246 ARG A O 1
ATOM 1931 N N . PRO A 1 247 ? -13.842 20.909 -15.680 1.00 36.52 247 PRO A N 1
ATOM 1932 C CA . PRO A 1 247 ? -12.451 20.787 -15.274 1.00 30.62 247 PRO A CA 1
ATOM 1933 C C . PRO A 1 247 ? -11.978 19.233 -15.141 1.00 28.68 247 PRO A C 1
ATOM 1934 O O . PRO A 1 247 ? -12.871 18.331 -15.157 1.00 28.59 247 PRO A O 1
ATOM 1938 N N . GLU A 1 248 ? -10.689 19.050 -14.922 1.00 34.00 248 GLU A N 1
ATOM 1939 C CA . GLU A 1 248 ? -10.089 17.638 -14.907 1.00 34.80 248 GLU A CA 1
ATOM 1940 C C . GLU A 1 248 ? -10.684 16.813 -13.771 1.00 33.42 248 GLU A C 1
ATOM 1941 O O . GLU A 1 248 ? -10.776 15.614 -13.886 1.00 28.60 248 GLU A O 1
ATOM 1947 N N . TRP A 1 249 ? -11.197 17.481 -12.739 1.00 30.51 249 TRP A N 1
ATOM 1948 C CA . TRP A 1 249 ? -11.702 16.808 -11.540 1.00 26.49 249 TRP A CA 1
ATOM 1949 C C . TRP A 1 249 ? -13.090 16.487 -11.632 1.00 24.41 249 TRP A C 1
ATOM 1950 O O . TRP A 1 249 ? -13.571 15.853 -10.723 1.00 27.95 249 TRP A O 1
ATOM 1961 N N . LEU A 1 250 ? -13.762 16.804 -12.754 1.00 25.90 250 LEU A N 1
ATOM 1962 C CA . LEU A 1 250 ? -14.993 16.217 -13.160 1.00 25.97 250 LEU A CA 1
ATOM 1963 C C . LEU A 1 250 ? -14.908 15.287 -14.349 1.00 24.66 250 LEU A C 1
ATOM 1964 O O . LEU A 1 250 ? -15.730 14.379 -14.476 1.00 29.41 250 LEU A O 1
ATOM 1969 N N . ALA A 1 251 ? -14.010 15.588 -15.284 1.00 28.06 251 ALA A N 1
ATOM 1970 C CA . ALA A 1 251 ? -13.882 14.842 -16.542 1.00 31.23 251 ALA A CA 1
ATOM 1971 C C . ALA A 1 251 ? -12.416 14.671 -16.878 1.00 32.66 251 ALA A C 1
ATOM 1972 O O . ALA A 1 251 ? -11.734 15.655 -17.227 1.00 28.05 251 ALA A O 1
ATOM 1974 N N . ALA A 1 252 ? -11.893 13.420 -16.765 1.00 23.41 252 ALA A N 1
ATOM 1975 C CA . ALA A 1 252 ? -10.425 13.316 -16.807 1.00 24.99 252 ALA A CA 1
ATOM 1976 C C . ALA A 1 252 ? -9.923 13.578 -18.245 1.00 25.65 252 ALA A C 1
ATOM 1977 O O . ALA A 1 252 ? -10.635 13.333 -19.170 1.00 28.13 252 ALA A O 1
ATOM 1979 N N . ARG A 1 253 ? -8.682 13.984 -18.394 1.00 22.75 253 ARG A N 1
ATOM 1980 C CA . ARG A 1 253 ? -8.096 14.138 -19.695 1.00 29.41 253 ARG A CA 1
ATOM 1981 C C . ARG A 1 253 ? -6.816 13.283 -19.874 1.00 28.07 253 ARG A C 1
ATOM 1982 O O . ARG A 1 253 ? -6.288 13.266 -20.966 1.00 28.84 253 ARG A O 1
ATOM 1990 N N . ASP A 1 254 ? -6.333 12.627 -18.822 1.00 24.91 254 ASP A N 1
ATOM 1991 C CA . ASP A 1 254 ? -5.150 11.751 -18.941 1.00 26.88 254 ASP A CA 1
ATOM 1992 C C . ASP A 1 254 ? -5.685 10.328 -19.159 1.00 22.82 254 ASP A C 1
ATOM 1993 O O . ASP A 1 254 ? -6.318 9.746 -18.262 1.00 22.13 254 ASP A O 1
ATOM 1998 N N . PHE A 1 255 ? -5.508 9.832 -20.367 1.00 22.05 255 PHE A N 1
ATOM 1999 C CA . PHE A 1 255 ? -6.174 8.604 -20.816 1.00 23.34 255 PHE A CA 1
ATOM 2000 C C . PHE A 1 255 ? -5.227 7.444 -20.730 1.00 19.63 255 PHE A C 1
ATOM 2001 O O . PHE A 1 255 ? -5.485 6.330 -21.390 1.00 22.17 255 PHE A O 1
ATOM 2009 N N . THR A 1 256 ? -4.192 7.558 -19.971 1.00 19.22 256 THR A N 1
ATOM 2010 C CA . THR A 1 256 ? -3.192 6.433 -19.820 1.00 21.61 256 THR A CA 1
ATOM 2011 C C . THR A 1 256 ? -3.902 5.229 -19.265 1.00 21.28 256 THR A C 1
ATOM 2012 O O . THR A 1 256 ? -4.609 5.333 -18.295 1.00 18.12 256 THR A O 1
ATOM 2016 N N . PRO A 1 257 ? -3.749 4.080 -19.898 1.00 16.77 257 PRO A N 1
ATOM 2017 C CA . PRO A 1 257 ? -4.339 2.885 -19.358 1.00 15.36 257 PRO A CA 1
ATOM 2018 C C . PRO A 1 257 ? -3.891 2.528 -18.017 1.00 15.90 257 PRO A C 1
ATOM 2019 O O . PRO A 1 257 ? -2.687 2.514 -17.675 1.00 18.75 257 PRO A O 1
ATOM 2023 N N . LEU A 1 258 ? -4.829 2.196 -17.116 1.00 15.64 258 LEU A N 1
ATOM 2024 C CA . LEU A 1 258 ? -4.509 1.817 -15.795 1.00 14.58 258 LEU A CA 1
ATOM 2025 C C . LEU A 1 258 ? -3.952 0.365 -15.625 1.00 14.78 258 LEU A C 1
ATOM 2026 O O . LEU A 1 258 ? -4.358 -0.494 -16.422 1.00 16.57 258 LEU A O 1
ATOM 2031 N N . THR A 1 259 ? -2.896 0.228 -14.796 1.00 15.83 259 THR A N 1
ATOM 2032 C CA . THR A 1 259 ? -2.454 -1.096 -14.384 1.00 15.53 259 THR A CA 1
ATOM 2033 C C . THR A 1 259 ? -2.664 -1.330 -12.902 1.00 16.35 259 THR A C 1
ATOM 2034 O O . THR A 1 259 ? -2.866 -0.416 -12.135 1.00 19.01 259 THR A O 1
ATOM 2038 N N . ALA A 1 260 ? -2.772 -2.572 -12.508 1.00 14.99 260 ALA A N 1
ATOM 2039 C CA . ALA A 1 260 ? -3.139 -2.907 -11.149 1.00 19.44 260 ALA A CA 1
ATOM 2040 C C . ALA A 1 260 ? -2.110 -2.687 -10.136 1.00 22.06 260 ALA A C 1
ATOM 2041 O O . ALA A 1 260 ? -0.903 -2.785 -10.450 1.00 18.89 260 ALA A O 1
ATOM 2043 N N . LEU A 1 261 ? -2.501 -2.396 -8.903 1.00 19.67 261 LEU A N 1
ATOM 2044 C CA . LEU A 1 261 ? -1.539 -2.366 -7.836 1.00 19.16 261 LEU A CA 1
ATOM 2045 C C . LEU A 1 261 ? -0.932 -3.679 -7.634 1.00 21.54 261 LEU A C 1
ATOM 2046 O O . LEU A 1 261 ? -1.590 -4.683 -7.512 1.00 25.45 261 LEU A O 1
ATOM 2051 N N . GLN A 1 262 ? 0.388 -3.656 -7.483 1.00 21.75 262 GLN A N 1
ATOM 2052 C CA . GLN A 1 262 ? 1.054 -4.848 -7.026 1.00 25.28 262 GLN A CA 1
ATOM 2053 C C . GLN A 1 262 ? 1.545 -4.715 -5.602 1.00 30.46 262 GLN A C 1
ATOM 2054 O O . GLN A 1 262 ? 1.768 -3.611 -5.156 1.00 29.60 262 GLN A O 1
ATOM 2060 N N . ALA A 1 263 ? 1.745 -5.870 -4.994 1.00 28.60 263 ALA A N 1
ATOM 2061 C CA . ALA A 1 263 ? 2.206 -5.979 -3.603 1.00 33.27 263 ALA A CA 1
ATOM 2062 C C . ALA A 1 263 ? 3.628 -5.541 -3.484 1.00 33.94 263 ALA A C 1
ATOM 2063 O O . ALA A 1 263 ? 4.508 -5.828 -4.332 1.00 31.56 263 ALA A O 1
ATOM 2065 N N . THR A 1 264 ? 3.804 -4.689 -2.506 1.00 27.23 264 THR A N 1
ATOM 2066 C CA . THR A 1 264 ? 5.075 -4.262 -2.118 1.00 27.61 264 THR A CA 1
ATOM 2067 C C . THR A 1 264 ? 5.128 -4.371 -0.564 1.00 24.92 264 THR A C 1
ATOM 2068 O O . THR A 1 264 ? 4.139 -4.483 0.134 1.00 26.55 264 THR A O 1
ATOM 2072 N N . SER A 1 265 ? 6.357 -4.179 -0.056 1.00 23.53 265 SER A N 1
ATOM 2073 C CA . SER A 1 265 ? 6.614 -4.239 1.371 1.00 24.72 265 SER A CA 1
ATOM 2074 C C . SER A 1 265 ? 6.277 -2.946 2.067 1.00 22.82 265 SER A C 1
ATOM 2075 O O . SER A 1 265 ? 6.568 -2.778 3.272 1.00 25.80 265 SER A O 1
ATOM 2078 N N . PHE A 1 266 ? 5.809 -1.924 1.366 1.00 20.44 266 PHE A N 1
ATOM 2079 C CA . PHE A 1 266 ? 5.373 -0.680 1.881 1.00 21.88 266 PHE A CA 1
ATOM 2080 C C . PHE A 1 266 ? 4.131 -0.102 1.103 1.00 28.57 266 PHE A C 1
ATOM 2081 O O . PHE A 1 266 ? 3.931 1.208 1.258 1.00 27.60 266 PHE A O 1
#

InterPro domains:
  IPR008775 Phytanoyl-CoA dioxygenase-like [PF05721] (15-225)

B-factor: mean 37.31, std 18.13, rang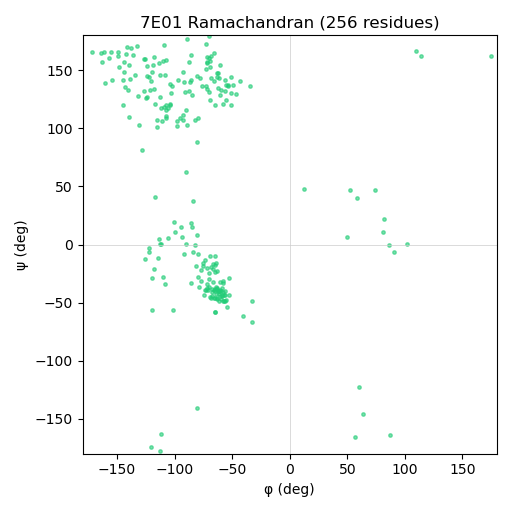e [13.1, 109.86]

Radius of gyration: 17.2 Å; Cα contacts (8 Å, |Δi|>4): 594; chains: 1; bounding box: 51×43×40 Å